Protein AF-A0A6G0XBU2-F1 (afdb_monomer_lite)

Structure (mmCIF, N/CA/C/O backbone):
data_AF-A0A6G0XBU2-F1
#
_entry.id   AF-A0A6G0XBU2-F1
#
loop_
_atom_site.group_PDB
_atom_site.id
_atom_site.type_symbol
_atom_site.label_atom_id
_atom_site.label_alt_id
_atom_site.label_comp_id
_atom_site.label_asym_id
_atom_site.label_entity_id
_atom_site.label_seq_id
_atom_site.pdbx_PDB_ins_code
_atom_site.Cartn_x
_atom_site.Cartn_y
_atom_site.Cartn_z
_atom_site.occupancy
_atom_site.B_iso_or_equiv
_atom_site.auth_seq_id
_atom_site.auth_comp_id
_atom_site.auth_asym_id
_atom_site.auth_atom_id
_atom_site.pdbx_PDB_model_num
ATOM 1 N N . MET A 1 1 ? 2.658 -12.328 34.105 1.00 41.81 1 MET A N 1
ATOM 2 C CA . MET A 1 1 ? 1.538 -11.378 34.281 1.00 41.81 1 MET A CA 1
ATOM 3 C C . MET A 1 1 ? 0.629 -11.529 33.074 1.00 41.81 1 MET A C 1
ATOM 5 O O . MET A 1 1 ? 1.162 -11.553 31.973 1.00 41.81 1 MET A O 1
ATOM 9 N N . ALA A 1 2 ? -0.681 -11.718 33.252 1.00 51.75 2 ALA A N 1
ATOM 10 C CA . ALA A 1 2 ? -1.607 -11.795 32.120 1.00 51.75 2 ALA A CA 1
ATOM 11 C C . ALA A 1 2 ? -1.636 -10.436 31.401 1.00 51.75 2 ALA A C 1
ATOM 13 O O . ALA A 1 2 ? -1.772 -9.399 32.050 1.00 51.75 2 ALA A O 1
ATOM 14 N N . GLN A 1 3 ? -1.431 -10.432 30.086 1.00 55.06 3 GLN A N 1
ATOM 15 C CA . GLN A 1 3 ? -1.449 -9.215 29.281 1.00 55.06 3 GLN A CA 1
ATOM 16 C C . GLN A 1 3 ? -2.900 -8.726 29.194 1.00 55.06 3 GLN A C 1
ATOM 18 O O . GLN A 1 3 ? -3.773 -9.485 28.782 1.00 55.06 3 GLN A O 1
ATOM 23 N N . ALA A 1 4 ? -3.175 -7.495 29.635 1.00 71.81 4 ALA A N 1
ATOM 24 C CA . ALA A 1 4 ? -4.522 -6.933 29.567 1.00 71.81 4 ALA A CA 1
ATOM 25 C C . ALA A 1 4 ? -4.986 -6.850 28.104 1.00 71.81 4 ALA A C 1
ATOM 27 O O . ALA A 1 4 ? -4.250 -6.360 27.241 1.00 71.81 4 ALA A O 1
ATOM 28 N N . THR A 1 5 ? -6.196 -7.334 27.827 1.00 76.62 5 THR A N 1
ATOM 29 C CA . THR A 1 5 ? -6.790 -7.323 26.488 1.00 76.62 5 THR A CA 1
ATOM 30 C C . THR A 1 5 ? -6.954 -5.881 26.007 1.00 76.62 5 THR A C 1
ATOM 32 O O . THR A 1 5 ? -7.445 -5.021 26.738 1.00 76.62 5 THR A O 1
ATOM 35 N N . SER A 1 6 ? -6.503 -5.585 24.786 1.00 84.56 6 SER A N 1
ATOM 36 C CA . SER A 1 6 ? -6.627 -4.242 24.205 1.00 84.56 6 SER A CA 1
ATOM 37 C C . SER A 1 6 ? -8.106 -3.857 24.050 1.00 84.56 6 SER A C 1
ATOM 39 O O . SER A 1 6 ? -8.867 -4.691 23.568 1.00 84.56 6 SER A O 1
ATOM 41 N N . PRO A 1 7 ? -8.515 -2.600 24.323 1.00 84.75 7 PRO A N 1
ATOM 42 C CA . PRO A 1 7 ? -9.883 -2.143 24.048 1.00 84.75 7 PRO A CA 1
ATOM 43 C C . PRO A 1 7 ? -10.232 -2.145 22.549 1.00 84.75 7 PRO A C 1
ATOM 45 O O . PRO A 1 7 ? -11.394 -2.041 22.190 1.00 84.75 7 PRO A O 1
ATOM 48 N N . PHE A 1 8 ? -9.231 -2.276 21.670 1.00 89.12 8 PHE A N 1
ATOM 49 C CA . PHE A 1 8 ? -9.409 -2.438 20.221 1.00 89.12 8 PHE A CA 1
ATOM 50 C C . PHE A 1 8 ? -9.429 -3.908 19.776 1.00 89.12 8 PHE A C 1
ATOM 52 O O . PHE A 1 8 ? -9.357 -4.188 18.581 1.00 89.12 8 PHE A O 1
ATOM 59 N N . HIS A 1 9 ? -9.437 -4.859 20.712 1.00 93.56 9 HIS A N 1
ATOM 60 C CA . HIS A 1 9 ? -9.599 -6.263 20.361 1.00 93.56 9 HIS A CA 1
ATOM 61 C C . HIS A 1 9 ? -11.019 -6.494 19.840 1.00 93.56 9 HIS A C 1
ATOM 63 O O . HIS A 1 9 ? -11.984 -6.094 20.488 1.00 93.56 9 HIS A O 1
ATOM 69 N N . LEU A 1 10 ? -11.117 -7.137 18.677 1.00 95.38 10 LEU A N 1
ATOM 70 C CA . LEU A 1 10 ? -12.378 -7.556 18.085 1.00 95.38 10 LEU A CA 1
ATOM 71 C C . LEU A 1 10 ? -12.407 -9.076 17.981 1.00 95.38 10 LEU A C 1
ATOM 73 O O . LEU A 1 10 ? -11.495 -9.680 17.413 1.00 95.38 10 LEU A O 1
ATOM 77 N N . GLU A 1 11 ? -13.476 -9.673 18.490 1.00 96.31 11 GLU A N 1
ATOM 78 C CA . GLU A 1 11 ? -13.784 -11.090 18.328 1.00 96.31 11 GLU A CA 1
ATOM 79 C C . GLU A 1 11 ? -14.818 -11.262 17.206 1.00 96.31 11 GLU A C 1
ATOM 81 O O . GLU A 1 11 ? -15.810 -10.534 17.157 1.00 96.31 11 GLU A O 1
ATOM 86 N N . LEU A 1 12 ? -14.610 -12.221 16.299 1.00 96.94 12 LEU A N 1
ATOM 87 C CA . LEU A 1 12 ? -15.602 -12.578 15.283 1.00 96.94 12 LEU A CA 1
ATOM 88 C C . LEU A 1 12 ? -16.520 -13.680 15.827 1.00 96.94 12 LEU A C 1
ATOM 90 O O . LEU A 1 12 ? -16.065 -14.802 16.044 1.00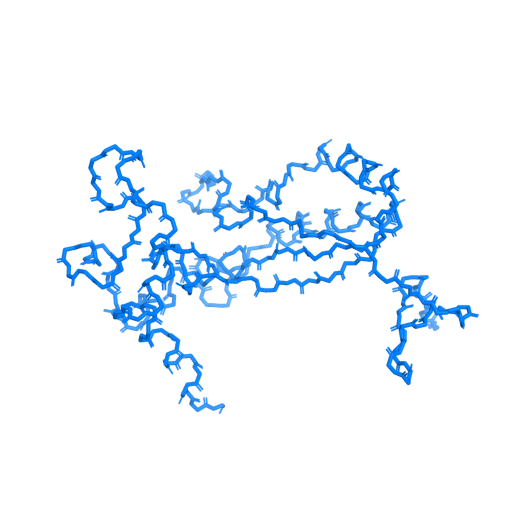 96.94 12 LEU A O 1
ATOM 94 N N . ARG A 1 13 ? -17.813 -13.383 15.994 1.00 97.06 13 ARG A N 1
ATOM 95 C CA . ARG A 1 13 ? -18.845 -14.357 16.395 1.00 97.06 13 ARG A CA 1
ATOM 96 C C . ARG A 1 13 ? -20.073 -14.193 15.516 1.00 97.06 13 ARG A C 1
ATOM 98 O O . ARG A 1 13 ? -20.531 -13.071 15.318 1.00 97.06 13 ARG A O 1
ATOM 105 N N . ASP A 1 14 ? -20.585 -15.290 14.964 1.00 94.81 14 ASP A N 1
ATOM 106 C CA . ASP A 1 14 ? -21.823 -15.314 14.167 1.00 94.81 14 ASP A CA 1
ATOM 107 C C . ASP A 1 14 ? -21.901 -14.206 13.093 1.00 94.81 14 ASP A C 1
ATOM 109 O O . ASP A 1 14 ? -22.933 -13.565 12.895 1.00 94.81 14 ASP A O 1
ATOM 113 N N . GLY A 1 15 ? -20.776 -13.934 12.419 1.00 95.88 15 GLY A N 1
ATOM 114 C CA . GLY A 1 15 ? -20.675 -12.917 11.363 1.00 95.88 15 GLY A CA 1
ATOM 115 C C . GLY A 1 15 ? -20.589 -11.461 11.841 1.00 95.88 15 GLY A C 1
ATOM 116 O O . GLY A 1 15 ? -20.608 -10.558 11.008 1.00 95.88 15 GLY A O 1
ATOM 117 N N . ASN A 1 16 ? -20.469 -11.216 13.147 1.00 97.81 16 ASN A N 1
ATOM 118 C CA . ASN A 1 16 ? -20.355 -9.885 13.739 1.00 97.81 16 ASN A CA 1
ATOM 119 C C . ASN A 1 16 ? -19.015 -9.710 14.464 1.00 97.81 16 ASN A C 1
ATOM 121 O O . ASN A 1 16 ? -18.488 -10.652 15.058 1.00 97.81 16 ASN A O 1
ATOM 125 N N . PHE A 1 17 ? -18.486 -8.486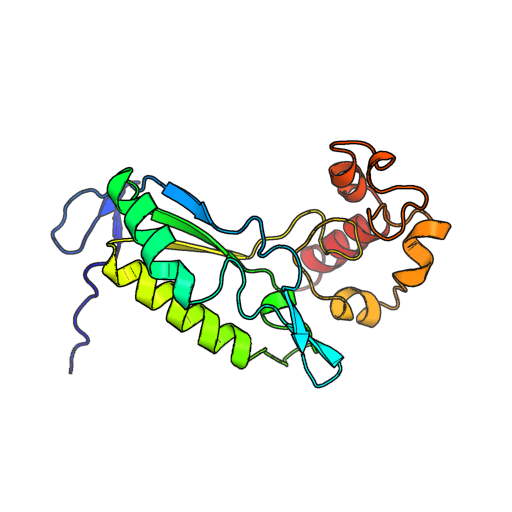 14.446 1.00 97.56 17 PHE A N 1
ATOM 126 C CA . PHE A 1 17 ? -17.364 -8.098 15.296 1.00 97.56 17 PHE A CA 1
ATOM 127 C C . PHE A 1 17 ? -17.884 -7.677 16.665 1.00 97.56 17 PHE A C 1
ATOM 129 O O . PHE A 1 17 ? -18.798 -6.858 16.741 1.00 97.56 17 PHE A O 1
ATOM 136 N N . TYR A 1 18 ? -17.285 -8.202 17.727 1.00 97.50 18 TYR A N 1
ATOM 137 C CA . TYR A 1 18 ? -17.606 -7.849 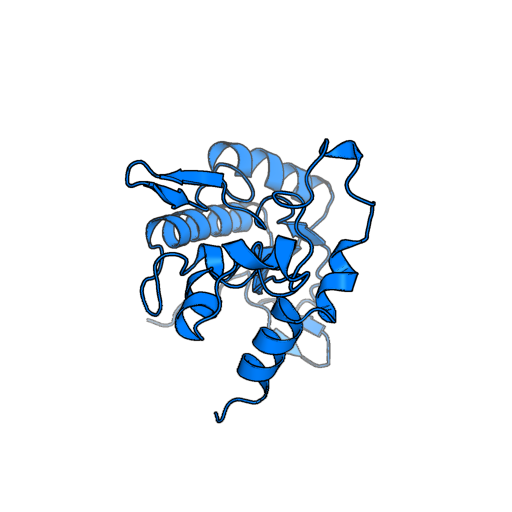19.102 1.00 97.50 18 TYR A CA 1
ATOM 138 C C . TYR A 1 18 ? -16.412 -7.212 19.802 1.00 97.50 18 TYR A C 1
ATOM 140 O O . TYR A 1 18 ? -15.293 -7.704 19.658 1.00 97.50 18 TYR A O 1
ATOM 148 N N . ASP A 1 19 ? -16.649 -6.139 20.557 1.00 95.25 19 ASP A N 1
ATOM 149 C CA . ASP A 1 19 ? -15.636 -5.567 21.448 1.00 95.25 19 ASP A CA 1
ATOM 150 C C . ASP A 1 19 ? -15.479 -6.389 22.740 1.00 95.25 19 ASP A C 1
ATOM 152 O O . ASP A 1 19 ? -16.186 -7.371 22.987 1.00 95.25 19 ASP A O 1
ATOM 156 N N . VAL A 1 20 ? -14.529 -5.973 23.580 1.00 94.75 20 VAL A N 1
ATOM 157 C CA . VAL A 1 20 ? -14.231 -6.617 24.870 1.00 94.75 20 VAL A CA 1
ATOM 158 C C . VAL A 1 20 ? -15.382 -6.546 25.879 1.00 94.75 20 VAL A C 1
ATOM 160 O O . VAL A 1 20 ? -15.409 -7.349 26.810 1.00 94.75 20 VAL A O 1
ATOM 163 N N . ASP A 1 21 ? -16.330 -5.628 25.683 1.00 94.69 21 ASP A N 1
ATOM 164 C CA . ASP A 1 21 ? -17.511 -5.452 26.530 1.00 94.69 21 ASP A CA 1
ATOM 165 C C . ASP A 1 21 ? -18.716 -6.263 26.010 1.00 94.69 21 ASP A C 1
ATOM 167 O O . ASP A 1 21 ? -19.758 -6.336 26.662 1.00 94.69 21 ASP A O 1
ATOM 171 N N . GLY A 1 22 ? -18.577 -6.920 24.851 1.00 95.38 22 GLY A N 1
ATOM 172 C CA . GLY A 1 22 ? -19.606 -7.752 24.236 1.00 95.38 22 GLY A CA 1
ATOM 173 C C . GLY A 1 22 ? -20.588 -6.994 23.339 1.00 95.38 22 GLY A C 1
ATOM 174 O O . GLY A 1 22 ? -21.600 -7.576 22.939 1.00 95.38 22 GLY A O 1
ATOM 175 N N . ASN A 1 23 ? -20.304 -5.741 22.976 1.00 96.19 23 ASN A N 1
ATOM 176 C CA . ASN A 1 23 ? -21.118 -4.986 22.024 1.00 96.19 23 ASN A CA 1
ATOM 177 C C . ASN A 1 23 ? -20.774 -5.374 20.586 1.00 96.19 23 ASN A C 1
ATOM 179 O O . ASN A 1 23 ? -19.614 -5.612 20.262 1.00 96.19 23 ASN A O 1
ATOM 183 N N . VAL A 1 24 ? -21.770 -5.365 19.696 1.00 97.50 24 VAL A N 1
ATOM 184 C CA . VAL A 1 24 ? -21.524 -5.479 18.251 1.00 97.50 24 VAL A CA 1
ATOM 185 C C . VAL A 1 24 ? -20.924 -4.172 17.732 1.00 97.50 24 VAL A C 1
ATOM 187 O O . VAL A 1 24 ? -21.526 -3.105 17.861 1.00 97.50 24 VAL A O 1
ATOM 190 N N . VAL A 1 25 ? -19.762 -4.261 17.091 1.00 96.94 25 VAL A N 1
ATOM 191 C CA . VAL A 1 25 ? -19.043 -3.132 16.501 1.00 96.94 25 VAL A CA 1
ATOM 192 C C . VAL A 1 25 ? -19.272 -3.101 14.996 1.00 96.94 25 VAL A C 1
ATOM 194 O O . VAL A 1 25 ? -18.871 -4.002 14.260 1.00 96.94 25 VAL A O 1
ATOM 197 N N . LEU A 1 26 ? -19.869 -2.013 14.511 1.00 97.12 26 LEU A N 1
ATOM 198 C CA . LEU A 1 26 ? -19.970 -1.748 13.081 1.00 97.12 26 LEU A CA 1
ATOM 199 C C . LEU A 1 26 ? -18.774 -0.912 12.614 1.00 97.12 26 LEU A C 1
ATOM 201 O O . LEU A 1 26 ? -18.658 0.266 12.955 1.00 97.12 26 LEU A O 1
ATOM 205 N N . LEU A 1 27 ? -17.906 -1.515 11.804 1.00 97.25 27 LEU A N 1
ATOM 206 C CA . LEU A 1 27 ? -16.752 -0.841 11.214 1.00 97.25 27 LEU A CA 1
ATOM 207 C C . LEU A 1 27 ? -17.191 0.001 10.008 1.00 97.25 27 LEU A C 1
ATOM 209 O O . LEU A 1 27 ? -17.625 -0.528 8.986 1.00 97.25 27 LEU A O 1
ATOM 213 N N . ARG A 1 28 ? -17.082 1.327 10.126 1.00 97.75 28 ARG A N 1
ATOM 214 C CA . ARG A 1 28 ? -17.356 2.296 9.057 1.00 97.75 28 ARG A CA 1
ATOM 215 C C . ARG A 1 28 ? -16.124 3.148 8.835 1.00 97.75 28 ARG A C 1
ATOM 217 O O . ARG A 1 28 ? -15.621 3.791 9.757 1.00 97.75 28 ARG A O 1
ATOM 224 N N . GLY A 1 29 ? -15.647 3.155 7.599 1.00 96.75 29 GLY A N 1
ATOM 225 C CA . GLY A 1 29 ? -14.315 3.645 7.317 1.00 96.75 29 GLY A CA 1
ATOM 226 C C . GLY A 1 29 ? -14.067 4.082 5.892 1.00 96.75 29 GLY A C 1
ATOM 227 O O . GLY A 1 29 ? -14.947 4.041 5.035 1.00 96.75 29 GLY A O 1
ATOM 228 N N . VAL A 1 30 ? -12.816 4.468 5.666 1.00 97.12 30 VAL A N 1
ATOM 229 C CA . VAL A 1 30 ? -12.274 4.852 4.363 1.00 97.12 30 VAL A CA 1
ATOM 230 C C . VAL A 1 30 ? -10.954 4.131 4.104 1.00 97.12 30 VAL A C 1
ATOM 232 O O . VAL A 1 30 ? -10.310 3.623 5.024 1.00 97.12 30 VAL A O 1
ATOM 235 N N . ASN A 1 31 ? -10.540 4.106 2.839 1.00 97.38 31 ASN A N 1
ATOM 236 C CA . ASN A 1 31 ? -9.173 3.747 2.480 1.00 97.38 31 ASN A CA 1
ATOM 237 C C . ASN A 1 31 ? -8.236 4.905 2.825 1.00 97.38 31 ASN A C 1
ATOM 239 O O . ASN A 1 31 ? -8.508 6.051 2.462 1.00 97.38 31 ASN A O 1
ATOM 243 N N . LEU A 1 32 ? -7.118 4.596 3.470 1.00 94.81 32 LEU A N 1
ATOM 244 C CA . LEU A 1 32 ? -6.046 5.536 3.749 1.00 94.81 32 LEU A CA 1
ATOM 245 C C . LEU A 1 32 ? -4.782 5.052 3.041 1.00 94.81 32 LEU A C 1
ATOM 247 O O . LEU A 1 32 ? -4.145 4.106 3.498 1.00 94.81 32 LEU A O 1
ATOM 251 N N . GLY A 1 33 ? -4.445 5.661 1.900 1.00 85.38 33 GLY A N 1
ATOM 252 C CA . GLY A 1 33 ? -3.284 5.177 1.152 1.00 85.38 33 GLY A CA 1
ATOM 253 C C . GLY A 1 33 ? -3.080 5.605 -0.295 1.00 85.38 33 GLY A C 1
ATOM 254 O O . GLY A 1 33 ? -2.214 5.035 -0.946 1.00 85.38 33 GLY A O 1
ATOM 255 N N . GLY A 1 34 ? -3.824 6.580 -0.831 1.00 77.50 34 GLY A N 1
ATOM 256 C CA . GLY A 1 34 ? -3.661 6.982 -2.240 1.00 77.50 34 GLY A CA 1
ATOM 257 C C . GLY A 1 34 ? -2.220 7.374 -2.605 1.00 77.50 34 GLY A C 1
ATOM 258 O O . GLY A 1 34 ? -1.735 7.028 -3.675 1.00 77.50 34 GLY A O 1
ATOM 259 N N . SER A 1 35 ? -1.512 8.031 -1.687 1.00 87.81 35 SER A N 1
ATOM 260 C CA . SER A 1 35 ? -0.104 8.413 -1.829 1.00 87.81 35 SER A CA 1
ATOM 261 C C . SER A 1 35 ? 0.886 7.281 -1.524 1.00 87.81 35 SER A C 1
ATOM 263 O O . SER A 1 35 ? 2.035 7.377 -1.939 1.00 87.81 35 SER A O 1
ATOM 265 N N . THR A 1 36 ? 0.475 6.218 -0.824 1.00 90.81 36 THR A N 1
ATOM 266 C CA . THR A 1 36 ? 1.353 5.111 -0.391 1.00 90.81 36 THR A CA 1
ATOM 267 C C . THR A 1 36 ? 1.805 4.207 -1.539 1.00 90.81 36 THR A C 1
ATOM 269 O O . THR A 1 36 ? 2.774 3.470 -1.400 1.00 90.81 36 THR A O 1
ATOM 272 N N . LYS A 1 37 ? 1.142 4.302 -2.694 1.00 92.75 37 LYS A N 1
ATOM 273 C CA . LYS A 1 37 ? 1.407 3.492 -3.892 1.00 92.75 37 LYS A CA 1
ATOM 274 C C . LYS A 1 37 ? 2.770 3.762 -4.540 1.00 92.75 37 LYS A C 1
ATOM 276 O O . LYS A 1 37 ? 3.237 2.962 -5.339 1.00 92.75 37 LYS A O 1
ATOM 281 N N . VAL A 1 38 ? 3.409 4.884 -4.209 1.00 93.25 38 VAL A N 1
ATOM 282 C CA . VAL A 1 38 ? 4.714 5.281 -4.751 1.00 93.25 38 VAL A CA 1
ATOM 283 C C . VAL A 1 38 ? 5.631 5.807 -3.641 1.00 93.25 38 VAL A C 1
ATOM 285 O O . VAL A 1 38 ? 5.134 6.382 -2.661 1.00 93.25 38 VAL A O 1
ATOM 288 N N . PRO A 1 39 ? 6.965 5.682 -3.789 1.00 95.06 39 PRO A N 1
ATOM 289 C CA . PRO A 1 39 ? 7.916 6.236 -2.830 1.00 95.06 39 PRO A CA 1
ATOM 290 C C . PRO A 1 39 ? 7.658 7.718 -2.544 1.00 95.06 39 PRO A C 1
ATOM 292 O O . PRO A 1 39 ? 7.203 8.467 -3.413 1.00 95.06 39 PRO A O 1
ATOM 295 N N . PHE A 1 40 ? 7.934 8.162 -1.320 1.00 94.75 40 PHE A N 1
ATOM 296 C CA . PHE A 1 40 ? 7.937 9.586 -0.975 1.00 94.75 40 PHE A CA 1
ATOM 297 C C . PHE A 1 40 ? 9.050 10.332 -1.717 1.00 94.75 40 PHE A C 1
ATOM 299 O O . PHE A 1 40 ? 8.858 11.464 -2.156 1.00 94.75 40 PHE A O 1
ATOM 306 N N . GLY A 1 41 ? 10.192 9.671 -1.892 1.00 93.50 41 GLY A N 1
ATOM 307 C CA . GLY A 1 41 ? 11.331 10.195 -2.625 1.00 93.50 41 GLY A CA 1
ATOM 308 C C . GLY A 1 41 ? 12.518 9.250 -2.535 1.00 93.50 41 GLY A C 1
ATOM 309 O O . GLY A 1 41 ? 12.349 8.036 -2.399 1.00 93.50 41 GLY A O 1
ATOM 310 N N . THR A 1 42 ? 13.709 9.836 -2.582 1.00 91.25 42 THR A N 1
ATOM 311 C CA . THR A 1 42 ? 14.984 9.129 -2.473 1.00 91.25 42 THR A CA 1
ATOM 312 C C . THR A 1 42 ? 15.661 9.515 -1.160 1.00 91.25 42 THR A C 1
ATOM 314 O O . THR A 1 42 ? 15.741 10.700 -0.828 1.00 91.25 42 THR A O 1
ATOM 317 N N . SER A 1 43 ? 16.127 8.532 -0.396 1.00 85.25 43 SER A N 1
ATOM 318 C CA . SER A 1 43 ? 16.925 8.729 0.815 1.00 85.25 43 SER A CA 1
ATOM 319 C C . SER A 1 43 ? 18.339 9.232 0.475 1.00 85.25 43 SER A C 1
ATOM 321 O O . SER A 1 43 ? 18.789 9.125 -0.669 1.00 85.25 43 SER A O 1
ATOM 323 N N . PRO A 1 44 ? 19.096 9.771 1.452 1.00 81.38 44 PRO A N 1
ATOM 324 C CA . PRO A 1 44 ? 20.447 10.293 1.213 1.00 81.38 44 PRO A CA 1
ATOM 325 C C . PRO A 1 44 ? 21.447 9.279 0.635 1.00 81.38 44 PRO A C 1
ATOM 327 O O . PRO A 1 44 ? 22.433 9.675 0.021 1.00 81.38 44 PRO A O 1
ATOM 330 N N . ASN A 1 45 ? 21.202 7.980 0.821 1.00 80.62 45 ASN A N 1
ATOM 331 C CA . ASN A 1 45 ? 22.009 6.890 0.266 1.00 80.62 45 ASN A CA 1
ATOM 332 C C . ASN A 1 45 ? 21.595 6.482 -1.168 1.00 80.62 45 ASN A C 1
ATOM 334 O O . 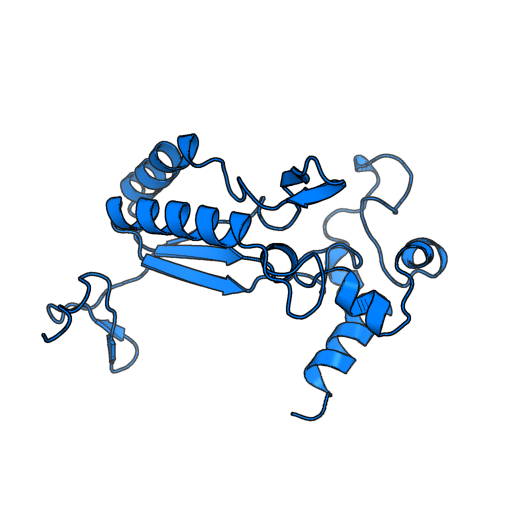ASN A 1 45 ? 22.163 5.542 -1.715 1.00 80.62 45 ASN A O 1
ATOM 338 N N . GLY A 1 46 ? 20.626 7.172 -1.781 1.00 84.25 46 GLY A N 1
ATOM 339 C CA . GLY A 1 46 ? 20.179 6.916 -3.152 1.00 84.25 46 GLY A CA 1
ATOM 340 C C . GLY A 1 46 ? 19.082 5.855 -3.297 1.00 84.25 46 GLY A C 1
ATOM 341 O O . GLY A 1 46 ? 18.677 5.572 -4.423 1.00 84.25 46 GLY A O 1
ATOM 342 N N . GLN A 1 47 ? 18.583 5.281 -2.199 1.00 89.44 47 GLN A N 1
ATOM 343 C CA . GLN A 1 47 ? 17.484 4.308 -2.216 1.00 89.44 47 GLN A CA 1
ATOM 344 C C . GLN A 1 47 ? 16.115 4.999 -2.191 1.00 89.44 47 GLN A C 1
ATOM 346 O O . GLN A 1 47 ? 16.003 6.188 -1.904 1.00 89.44 47 GLN A O 1
ATOM 351 N N . VAL A 1 48 ? 15.051 4.279 -2.543 1.00 94.88 48 VAL A N 1
ATOM 352 C CA . VAL A 1 48 ? 13.687 4.808 -2.402 1.00 94.88 48 VAL A CA 1
ATOM 353 C C . VAL A 1 48 ? 13.292 4.825 -0.927 1.00 94.88 48 VAL A C 1
ATOM 355 O O . VAL A 1 48 ? 13.682 3.946 -0.178 1.00 94.88 48 VAL A O 1
ATOM 358 N N . THR A 1 49 ? 12.490 5.797 -0.500 1.00 96.38 49 THR A N 1
ATOM 359 C CA . THR A 1 49 ? 11.943 5.817 0.866 1.00 96.38 49 THR A CA 1
ATOM 360 C C . THR A 1 49 ? 10.432 5.985 0.848 1.00 96.38 49 THR A C 1
ATOM 362 O O . THR A 1 49 ? 9.886 6.767 0.064 1.00 96.38 49 THR A O 1
ATOM 365 N N . PHE A 1 50 ? 9.750 5.255 1.728 1.00 97.06 50 PHE A N 1
ATOM 366 C CA . PHE A 1 50 ? 8.304 5.351 1.950 1.00 97.06 50 PHE A CA 1
ATOM 367 C C . PHE A 1 50 ? 7.956 6.052 3.269 1.00 97.06 50 PHE A C 1
ATOM 369 O O . PHE A 1 50 ? 6.778 6.229 3.588 1.00 97.06 50 PHE A O 1
ATOM 376 N N . VAL A 1 51 ? 8.959 6.507 4.024 1.00 96.75 51 VAL A N 1
ATOM 377 C CA . VAL A 1 51 ? 8.751 7.360 5.198 1.00 96.75 51 VAL A CA 1
ATOM 378 C C . VAL A 1 51 ? 7.980 8.611 4.771 1.00 96.75 51 VAL A C 1
ATOM 380 O O . VAL A 1 51 ? 8.259 9.206 3.732 1.00 96.75 51 VAL A O 1
ATOM 383 N N . ASN A 1 52 ? 6.996 9.011 5.580 1.00 96.19 52 ASN A N 1
ATOM 384 C CA . ASN A 1 52 ? 6.002 10.052 5.276 1.00 96.19 52 ASN A CA 1
ATOM 385 C C . ASN A 1 52 ? 4.902 9.660 4.267 1.00 96.19 52 ASN A C 1
ATOM 387 O O . ASN A 1 52 ? 4.164 10.538 3.810 1.00 96.19 52 ASN A O 1
ATOM 391 N N . ARG A 1 53 ? 4.730 8.370 3.943 1.00 95.81 53 ARG A N 1
ATOM 392 C CA . ARG A 1 53 ? 3.524 7.852 3.271 1.00 95.81 53 ARG A CA 1
ATOM 393 C C . ARG A 1 53 ? 2.567 7.171 4.265 1.00 95.81 53 ARG A C 1
ATOM 395 O O . ARG A 1 53 ? 2.992 6.266 4.969 1.00 95.81 53 ARG A O 1
ATOM 402 N N . PRO A 1 54 ? 1.262 7.495 4.282 1.00 95.25 54 PRO A N 1
ATOM 403 C CA . PRO A 1 54 ? 0.556 8.354 3.331 1.00 95.25 54 PRO A CA 1
ATOM 404 C C . PRO A 1 54 ? 0.746 9.863 3.567 1.00 95.25 54 PRO A C 1
ATOM 406 O O . PRO A 1 54 ? 0.474 10.642 2.651 1.00 95.25 54 PRO A O 1
ATOM 409 N N . PHE A 1 55 ? 1.217 10.269 4.749 1.00 95.75 55 PHE A N 1
ATOM 410 C CA . PHE A 1 55 ? 1.497 11.662 5.122 1.00 95.75 55 PHE A CA 1
ATOM 411 C C . PHE A 1 55 ? 2.567 11.753 6.230 1.00 95.75 55 PHE A C 1
ATOM 413 O O . PHE A 1 55 ? 2.752 10.798 6.989 1.00 95.75 55 PHE A O 1
ATOM 420 N N . PRO A 1 56 ? 3.265 12.890 6.390 1.00 96.06 56 PRO A N 1
ATOM 421 C CA . PRO A 1 56 ? 4.173 13.116 7.516 1.00 96.06 56 PRO A CA 1
ATOM 422 C C . PRO A 1 56 ? 3.491 12.991 8.887 1.00 96.06 56 PRO A C 1
ATOM 424 O O . PRO A 1 56 ? 2.337 13.381 9.052 1.00 96.06 56 PRO A O 1
ATOM 427 N N . LEU A 1 57 ? 4.225 12.536 9.912 1.00 96.56 57 LEU A N 1
ATOM 428 C CA . LEU A 1 57 ? 3.685 12.363 11.276 1.00 96.56 57 LEU A CA 1
ATOM 429 C C . LEU A 1 57 ? 3.042 13.635 11.849 1.00 96.56 57 LEU A C 1
ATOM 431 O O . LEU A 1 57 ? 2.029 13.553 12.535 1.00 96.56 57 LEU A O 1
ATOM 435 N N . LYS A 1 58 ? 3.603 14.808 11.537 1.00 97.19 58 LYS A N 1
ATOM 436 C CA . LYS A 1 58 ? 3.076 16.113 11.973 1.00 97.19 58 LYS A CA 1
ATOM 437 C C . LYS A 1 58 ? 1.653 16.407 11.476 1.00 97.19 58 LYS A C 1
ATOM 439 O O . LYS A 1 58 ? 0.949 17.180 12.114 1.00 97.19 58 LYS A O 1
ATOM 444 N N . ASP A 1 59 ? 1.232 15.777 10.380 1.00 97.00 59 ASP A N 1
ATOM 445 C CA . ASP A 1 59 ? -0.076 16.003 9.758 1.00 97.00 59 ASP A CA 1
ATOM 446 C C . ASP A 1 59 ? -1.108 14.949 10.225 1.00 97.00 59 ASP A C 1
ATOM 448 O O . ASP A 1 59 ? -2.310 15.069 9.974 1.00 97.00 59 ASP A O 1
ATOM 452 N N . ALA A 1 60 ? -0.663 13.914 10.951 1.00 96.69 60 ALA A N 1
ATOM 453 C CA . ALA A 1 60 ? -1.492 12.788 11.378 1.00 96.69 60 ALA A CA 1
ATOM 454 C C . ALA A 1 60 ? -2.656 13.207 12.289 1.00 96.69 60 ALA A C 1
ATOM 456 O O . ALA A 1 60 ? -3.782 12.743 12.103 1.00 96.69 60 ALA A O 1
ATOM 457 N N . ASP A 1 61 ? -2.409 14.103 13.249 1.00 97.69 61 ASP A N 1
ATOM 458 C CA . ASP A 1 61 ? -3.441 14.590 14.172 1.00 97.69 61 ASP A CA 1
ATOM 459 C C . ASP A 1 61 ? -4.567 15.331 13.430 1.00 97.69 61 ASP A C 1
ATOM 461 O O . ASP A 1 61 ? -5.755 15.140 13.715 1.00 97.69 61 ASP A O 1
ATOM 465 N N . GLU A 1 62 ? -4.225 16.133 12.418 1.00 97.75 62 GLU A N 1
ATOM 466 C CA . GLU A 1 62 ? -5.213 16.815 11.579 1.00 97.75 62 GLU A CA 1
ATOM 467 C C . GLU A 1 62 ? -6.072 15.805 10.803 1.00 97.75 62 GLU A C 1
ATOM 469 O O . GLU A 1 62 ? -7.305 15.886 10.821 1.00 97.75 62 GLU A O 1
ATOM 474 N N . HIS A 1 63 ? -5.438 14.828 10.149 1.00 96.94 63 HIS A N 1
ATOM 475 C CA . HIS A 1 63 ? -6.142 13.822 9.357 1.00 96.94 63 HIS A CA 1
ATOM 476 C C . HIS A 1 63 ? -7.042 12.926 10.214 1.00 96.94 63 HIS A C 1
ATOM 478 O O . HIS A 1 63 ? -8.222 12.754 9.894 1.00 96.94 63 HIS A O 1
ATOM 484 N N . TYR A 1 64 ? -6.530 12.387 11.322 1.00 97.88 64 TYR A N 1
ATOM 485 C CA . TYR A 1 64 ? -7.302 11.487 12.176 1.00 97.88 64 TYR A CA 1
ATOM 486 C C . TYR A 1 64 ? -8.418 12.205 12.935 1.00 97.88 64 TYR A C 1
ATOM 488 O O . TYR A 1 64 ? -9.528 11.674 13.007 1.00 97.88 64 TYR A O 1
ATOM 496 N N . SER A 1 65 ? -8.192 13.434 13.414 1.00 98.06 65 SER A N 1
ATOM 497 C CA . SER A 1 65 ? -9.262 14.221 14.043 1.00 98.06 65 SER A CA 1
ATOM 498 C C . SER A 1 65 ? -10.391 14.547 13.062 1.00 98.06 65 SER A C 1
ATOM 500 O O . SER A 1 65 ? -11.565 14.518 13.436 1.00 98.06 65 SER A O 1
ATOM 502 N N . ARG A 1 66 ? -10.072 14.812 11.788 1.00 97.75 66 ARG A N 1
ATOM 503 C CA . ARG A 1 66 ? -11.073 15.017 10.731 1.00 97.75 66 ARG A CA 1
ATOM 504 C C . ARG A 1 66 ? -11.911 13.761 10.498 1.00 97.75 66 ARG A C 1
ATOM 506 O O . ARG A 1 66 ? -13.134 13.853 10.494 1.00 97.75 66 ARG A O 1
ATOM 513 N N . LEU A 1 67 ? -11.266 12.604 10.354 1.00 97.88 67 LEU A N 1
ATOM 514 C CA . LEU A 1 67 ? -11.949 11.323 10.140 1.00 97.88 67 LEU A CA 1
ATOM 515 C C . LEU A 1 67 ? -12.845 10.951 11.330 1.00 97.88 67 LEU A C 1
ATOM 517 O O . LEU A 1 67 ? -13.986 10.538 11.127 1.00 97.88 67 LEU A O 1
ATOM 521 N N . GLN A 1 68 ? -12.373 11.184 12.559 1.00 97.81 68 GLN A N 1
ATOM 522 C CA . GLN A 1 68 ? -13.156 10.962 13.776 1.00 97.81 68 GLN A CA 1
ATOM 523 C C . GLN A 1 68 ? -14.395 11.867 13.816 1.00 97.81 68 GLN A C 1
ATOM 525 O O . GLN A 1 68 ? -15.496 11.400 14.098 1.00 97.81 68 GLN A O 1
ATOM 530 N N . ARG A 1 69 ? -14.246 13.158 13.482 1.00 98.12 69 ARG A N 1
ATOM 531 C CA . ARG A 1 69 ? -15.364 14.121 13.418 1.00 98.12 69 ARG A CA 1
ATOM 532 C C . ARG A 1 69 ? -16.396 13.772 12.347 1.00 98.12 69 ARG A C 1
ATOM 534 O O . ARG A 1 69 ? -17.562 14.116 12.502 1.00 98.12 69 ARG A O 1
ATOM 541 N N . TRP A 1 70 ? -15.985 13.093 11.279 1.00 98.00 70 TRP A N 1
ATOM 542 C CA . TRP A 1 70 ? -16.897 12.550 10.268 1.00 98.00 70 TRP A CA 1
ATOM 543 C C . TRP A 1 70 ? -17.605 11.262 10.714 1.00 98.00 70 TRP A C 1
ATOM 545 O O . TRP A 1 70 ? -18.464 10.761 9.993 1.00 98.00 70 TRP A O 1
ATOM 555 N N . GLY A 1 71 ? -17.281 10.739 11.901 1.00 97.69 71 GLY A N 1
ATOM 556 C CA . GLY A 1 71 ? -17.897 9.543 12.470 1.00 97.69 71 GLY A CA 1
ATOM 557 C C . GLY A 1 71 ? -17.295 8.230 11.969 1.00 97.69 71 GLY A C 1
ATOM 558 O O . GLY A 1 71 ? -17.891 7.176 12.189 1.00 97.69 71 GLY A O 1
ATOM 559 N N . PHE A 1 72 ? -16.139 8.266 11.297 1.00 98.31 72 PHE A N 1
ATOM 560 C CA . PHE A 1 72 ? -15.420 7.044 10.945 1.00 98.31 72 PHE A CA 1
ATOM 561 C C . PHE A 1 72 ? -14.720 6.460 12.169 1.00 98.31 72 PHE A C 1
ATOM 563 O O . PHE A 1 72 ? -14.162 7.189 12.988 1.00 98.31 72 PHE A O 1
ATOM 570 N N . ASN A 1 73 ? -14.733 5.132 12.260 1.00 96.88 73 ASN A N 1
ATOM 571 C CA . ASN A 1 73 ? -14.059 4.377 13.313 1.00 96.88 73 ASN A CA 1
ATOM 572 C C . ASN A 1 73 ? -13.089 3.330 12.756 1.00 96.88 73 ASN A C 1
ATOM 574 O O . ASN A 1 73 ? -12.444 2.647 13.537 1.00 96.88 73 ASN A O 1
ATOM 578 N N . CYS A 1 74 ? -12.982 3.166 11.436 1.00 97.88 74 CYS A N 1
ATOM 579 C CA . CYS A 1 74 ? -12.130 2.155 10.821 1.00 97.88 74 CYS A CA 1
ATOM 580 C C . CYS A 1 74 ? -11.371 2.730 9.626 1.00 97.88 74 CYS A C 1
ATOM 582 O O . CYS A 1 74 ? -11.908 3.542 8.875 1.00 97.88 74 CYS A O 1
ATOM 584 N N . LEU A 1 75 ? -10.139 2.280 9.406 1.00 97.81 75 LEU A N 1
ATOM 585 C CA . LEU A 1 75 ? -9.326 2.649 8.252 1.00 97.81 75 LEU A CA 1
ATOM 586 C C . LEU A 1 75 ? -8.781 1.390 7.585 1.00 97.81 75 LEU A C 1
ATOM 588 O O . LEU A 1 75 ? -8.149 0.564 8.244 1.00 97.81 75 LEU A O 1
ATOM 592 N N . ARG A 1 76 ? -8.995 1.262 6.272 1.00 98.00 76 ARG A N 1
ATOM 593 C CA . ARG A 1 76 ? -8.230 0.329 5.434 1.00 98.00 76 ARG A CA 1
ATOM 594 C C . ARG A 1 76 ? -6.908 1.008 5.102 1.00 98.00 76 ARG A C 1
ATOM 596 O O . ARG A 1 76 ? -6.883 1.922 4.281 1.00 98.00 76 ARG A O 1
ATOM 603 N N . PHE A 1 77 ? -5.852 0.625 5.805 1.00 97.38 77 PHE A N 1
ATOM 604 C CA . PHE A 1 77 ? -4.546 1.265 5.741 1.00 97.38 77 PHE A CA 1
ATOM 605 C C . PHE A 1 77 ? -3.657 0.515 4.755 1.00 97.38 77 PHE A C 1
ATOM 607 O O . PHE A 1 77 ? -3.239 -0.610 5.030 1.00 97.38 77 PHE A O 1
ATOM 614 N N . LEU A 1 78 ? -3.387 1.138 3.609 1.00 97.69 78 LEU A N 1
ATOM 615 C CA . LEU A 1 78 ? -2.602 0.520 2.544 1.00 97.69 78 LEU A CA 1
ATOM 616 C C . LEU A 1 78 ? -1.122 0.534 2.926 1.00 97.69 78 LEU A C 1
ATOM 618 O O . LEU A 1 78 ? -0.586 1.581 3.295 1.00 97.69 78 LEU A O 1
ATOM 622 N N . ILE A 1 79 ? -0.469 -0.609 2.757 1.00 97.12 79 ILE A N 1
ATOM 623 C CA . ILE A 1 79 ? 0.984 -0.776 2.765 1.00 97.12 79 ILE A CA 1
ATOM 624 C C . ILE A 1 79 ? 1.365 -1.586 1.529 1.00 97.12 79 ILE A C 1
ATOM 626 O O . ILE A 1 79 ? 0.660 -2.525 1.180 1.00 97.12 79 ILE A O 1
ATOM 630 N N . THR A 1 80 ? 2.453 -1.249 0.849 1.00 97.88 80 THR A N 1
ATOM 631 C CA . THR A 1 80 ? 2.944 -2.044 -0.286 1.00 97.88 80 THR A CA 1
ATOM 632 C C . THR A 1 80 ? 4.100 -2.926 0.168 1.00 97.88 80 THR A C 1
ATOM 634 O O . THR A 1 80 ? 4.802 -2.598 1.126 1.00 97.88 80 THR A O 1
ATOM 637 N N . TRP A 1 81 ? 4.324 -4.046 -0.520 1.00 98.12 81 TRP A N 1
ATOM 638 C CA . TRP A 1 81 ? 5.504 -4.877 -0.271 1.00 98.12 81 TRP A CA 1
ATOM 639 C C . TRP A 1 81 ? 6.796 -4.087 -0.532 1.00 98.12 81 TRP A C 1
ATOM 641 O O . TRP A 1 81 ? 7.726 -4.145 0.268 1.00 98.12 81 TRP A O 1
ATOM 651 N N . GLU A 1 82 ? 6.820 -3.252 -1.573 1.00 97.88 82 GLU A N 1
ATOM 652 C CA . GLU A 1 82 ? 7.943 -2.362 -1.863 1.00 97.88 82 GLU A CA 1
ATOM 653 C C . GLU A 1 82 ? 8.259 -1.433 -0.686 1.00 97.88 82 GLU A C 1
ATOM 655 O O . GLU A 1 82 ? 9.423 -1.274 -0.344 1.00 97.88 82 GLU A O 1
ATOM 660 N N . ALA A 1 83 ? 7.257 -0.885 0.006 1.00 97.50 83 ALA A N 1
ATOM 661 C CA . ALA A 1 83 ? 7.517 -0.048 1.176 1.00 97.50 83 ALA A CA 1
ATOM 662 C C . ALA A 1 83 ? 8.239 -0.795 2.308 1.00 97.50 83 ALA A C 1
ATOM 664 O O . ALA A 1 83 ? 9.023 -0.199 3.038 1.00 97.50 83 ALA A O 1
ATOM 665 N N . ILE A 1 84 ? 7.982 -2.095 2.444 1.00 98.12 84 ILE A N 1
ATOM 666 C CA . ILE A 1 84 ? 8.519 -2.932 3.519 1.00 98.12 84 ILE A CA 1
ATOM 667 C C . ILE A 1 84 ? 9.909 -3.474 3.169 1.00 98.12 84 ILE A C 1
ATOM 669 O O . ILE A 1 84 ? 10.733 -3.639 4.063 1.00 98.12 84 ILE A O 1
ATOM 673 N N . GLU A 1 85 ? 10.162 -3.784 1.898 1.00 97.62 85 GLU A N 1
ATOM 674 C CA . GLU A 1 85 ? 11.297 -4.613 1.475 1.00 97.62 85 GLU A CA 1
ATOM 675 C C . GLU A 1 85 ? 11.801 -4.203 0.076 1.00 97.62 85 GLU A C 1
ATOM 677 O O . GLU A 1 85 ? 11.925 -5.024 -0.830 1.00 97.62 85 GLU A O 1
ATOM 682 N N . HIS A 1 86 ? 12.047 -2.909 -0.158 1.00 96.44 86 HIS A N 1
ATOM 683 C CA . HIS A 1 86 ? 12.505 -2.424 -1.471 1.00 96.44 86 HIS A CA 1
ATOM 684 C C . HIS A 1 86 ? 13.962 -2.781 -1.796 1.00 96.44 86 HIS A C 1
ATOM 686 O O . HIS A 1 86 ? 14.299 -2.871 -2.978 1.00 96.44 86 HIS A O 1
ATOM 692 N N . GLU A 1 87 ? 14.825 -2.952 -0.789 1.00 95.25 87 GLU A N 1
ATOM 693 C CA . GLU A 1 87 ? 16.267 -3.160 -0.992 1.00 95.25 87 GLU A CA 1
ATOM 694 C C . GLU A 1 87 ? 16.601 -4.543 -1.558 1.00 95.25 87 GLU A C 1
ATOM 696 O O . GLU A 1 87 ? 17.533 -4.682 -2.349 1.00 95.25 87 GLU A O 1
ATOM 701 N N . GLY A 1 88 ? 15.844 -5.566 -1.169 1.00 95.94 88 GLY A N 1
ATOM 702 C CA . GLY A 1 88 ? 16.105 -6.945 -1.558 1.00 95.94 88 GLY A CA 1
ATOM 703 C C . GLY A 1 88 ? 15.428 -7.946 -0.625 1.00 95.94 88 GLY A C 1
ATOM 704 O O . GLY A 1 88 ? 14.959 -7.564 0.449 1.00 95.94 88 GLY A O 1
ATOM 705 N N . PRO A 1 89 ? 15.395 -9.232 -1.003 1.00 96.69 89 PRO A N 1
ATOM 706 C CA . PRO A 1 89 ? 14.756 -10.274 -0.210 1.00 96.69 89 PRO A CA 1
ATOM 707 C C . PRO A 1 89 ? 15.425 -10.424 1.164 1.00 96.69 89 PRO A C 1
ATOM 709 O O . PRO A 1 89 ? 16.641 -10.563 1.282 1.00 96.69 89 PRO A O 1
ATOM 712 N N . GLY A 1 90 ? 14.614 -10.420 2.213 1.00 97.19 90 GLY A N 1
ATOM 713 C CA . GLY A 1 90 ? 15.003 -10.444 3.619 1.00 97.19 90 GLY A CA 1
ATOM 714 C C . GLY A 1 90 ? 15.476 -9.103 4.191 1.00 97.19 90 GLY A C 1
ATOM 715 O O . GLY A 1 90 ? 15.808 -9.052 5.378 1.00 97.19 90 GLY A O 1
ATOM 716 N N . VAL A 1 91 ? 15.530 -8.028 3.396 1.00 97.44 91 VAL A N 1
ATOM 717 C CA . VAL A 1 91 ? 16.066 -6.722 3.813 1.00 97.44 91 VAL A CA 1
ATOM 718 C C . VAL A 1 91 ? 14.921 -5.744 4.055 1.00 97.44 91 VAL A C 1
ATOM 720 O O . VAL A 1 91 ? 14.501 -4.993 3.175 1.00 97.44 91 VAL A O 1
ATOM 723 N N . TYR A 1 92 ? 14.400 -5.777 5.280 1.00 98.12 92 TYR A N 1
ATOM 724 C CA . TYR A 1 92 ? 13.280 -4.935 5.689 1.00 98.12 92 TYR A CA 1
ATOM 725 C C . TYR A 1 92 ? 13.704 -3.499 6.008 1.00 98.12 92 TYR A C 1
ATOM 727 O O . TYR A 1 92 ? 14.607 -3.287 6.823 1.00 98.12 92 TYR A O 1
ATOM 735 N N . ASP A 1 93 ? 12.964 -2.525 5.477 1.00 97.31 93 ASP A N 1
ATOM 736 C CA . ASP A 1 93 ? 13.124 -1.102 5.786 1.00 97.31 93 ASP A CA 1
ATOM 737 C C . ASP A 1 93 ? 12.659 -0.812 7.227 1.00 97.31 93 ASP A C 1
ATOM 739 O O . ASP A 1 93 ? 11.482 -0.575 7.519 1.00 97.31 93 ASP A O 1
ATOM 743 N N . GLN A 1 94 ? 13.610 -0.854 8.163 1.00 97.50 94 GLN A N 1
ATOM 744 C CA . GLN A 1 94 ? 13.353 -0.603 9.583 1.00 97.50 94 GLN A CA 1
ATOM 745 C C . GLN A 1 94 ? 12.912 0.838 9.861 1.00 97.50 94 GLN A C 1
ATOM 747 O O . GLN A 1 94 ? 12.189 1.077 10.836 1.00 97.50 94 GLN A O 1
ATOM 752 N N . GLU A 1 95 ? 13.329 1.797 9.032 1.00 96.81 95 GLU A N 1
ATOM 753 C CA . GLU A 1 95 ? 12.943 3.198 9.183 1.00 96.81 95 GLU A CA 1
ATOM 754 C C . GLU A 1 95 ? 11.462 3.366 8.833 1.00 96.81 95 GLU A C 1
ATOM 756 O O . GLU A 1 95 ? 10.694 3.912 9.634 1.00 96.81 95 GLU A O 1
ATOM 761 N N . TYR A 1 96 ? 11.029 2.799 7.703 1.00 97.44 96 TYR A N 1
ATOM 762 C CA . TYR A 1 96 ? 9.623 2.768 7.315 1.00 97.44 96 TYR A CA 1
ATOM 763 C C . TYR A 1 96 ? 8.762 2.018 8.333 1.00 97.44 96 TYR A C 1
ATOM 765 O O . TYR A 1 96 ? 7.724 2.542 8.737 1.00 97.44 96 TYR A O 1
ATOM 773 N N . LEU A 1 97 ? 9.183 0.840 8.807 1.00 98.12 97 LEU A N 1
ATOM 774 C CA . LEU A 1 97 ? 8.424 0.076 9.808 1.00 98.12 97 LEU A CA 1
ATOM 775 C C . LEU A 1 97 ? 8.282 0.835 11.138 1.00 98.12 97 LEU A C 1
ATOM 777 O O . LEU A 1 97 ? 7.215 0.806 11.761 1.00 98.12 97 LEU A O 1
ATOM 781 N N . SER A 1 98 ? 9.325 1.559 11.553 1.00 98.31 98 SER A N 1
ATOM 782 C CA . SER A 1 98 ? 9.284 2.416 12.744 1.00 98.31 98 SER A CA 1
ATOM 783 C C . SER A 1 98 ? 8.323 3.590 12.555 1.00 98.31 98 SER A C 1
ATOM 785 O O . SER A 1 98 ? 7.468 3.836 13.407 1.00 98.31 98 SER A O 1
ATOM 787 N N . TYR A 1 99 ? 8.405 4.277 11.415 1.00 97.69 99 TYR A N 1
ATOM 788 C CA . TYR A 1 99 ? 7.480 5.350 11.051 1.00 97.69 99 TYR A CA 1
ATOM 789 C C . TYR A 1 99 ? 6.024 4.850 10.976 1.00 97.69 99 TYR A C 1
ATOM 791 O O . TYR A 1 99 ? 5.131 5.466 11.562 1.00 97.69 99 TYR A O 1
ATOM 799 N N . LEU A 1 100 ? 5.781 3.707 10.327 1.00 97.19 100 LEU A N 1
ATOM 800 C CA . LEU A 1 100 ? 4.461 3.091 10.194 1.00 97.19 100 LEU A CA 1
ATOM 801 C C . LEU A 1 100 ? 3.863 2.796 11.571 1.00 97.19 100 LEU A C 1
ATOM 803 O O . LEU A 1 100 ? 2.712 3.141 11.832 1.00 97.19 100 LEU A O 1
ATOM 807 N N . ARG A 1 101 ? 4.652 2.223 12.487 1.00 97.38 101 ARG A N 1
ATOM 808 C CA . ARG A 1 101 ? 4.218 1.982 13.868 1.00 97.38 101 ARG A CA 1
ATOM 809 C C . ARG A 1 101 ? 3.735 3.267 14.544 1.00 97.38 101 ARG A C 1
ATOM 811 O O . ARG A 1 101 ? 2.672 3.248 15.163 1.00 97.38 101 ARG A O 1
ATOM 818 N N . GLU A 1 102 ? 4.470 4.370 14.422 1.00 98.00 102 GLU A N 1
ATOM 819 C CA . GLU A 1 102 ? 4.071 5.655 15.014 1.00 98.00 102 GLU A CA 1
ATOM 820 C C . GLU A 1 102 ? 2.773 6.197 14.395 1.00 98.00 102 GLU A C 1
ATOM 822 O O . GLU A 1 102 ? 1.866 6.616 15.120 1.00 98.00 102 GLU A O 1
ATOM 827 N N . VAL A 1 103 ? 2.618 6.101 13.070 1.00 96.62 103 VAL A N 1
ATOM 828 C CA . VAL A 1 103 ? 1.377 6.480 12.370 1.00 96.62 103 VAL A CA 1
ATOM 829 C C . VAL A 1 103 ? 0.171 5.681 12.883 1.00 96.62 103 VAL A C 1
ATOM 831 O O . VAL A 1 103 ? -0.902 6.255 13.102 1.00 96.62 103 VAL A O 1
ATOM 834 N N . LEU A 1 104 ? 0.337 4.374 13.107 1.00 95.69 104 LEU A N 1
ATOM 835 C CA . LEU A 1 104 ? -0.713 3.485 13.615 1.00 95.69 104 LEU A CA 1
ATOM 836 C C . LEU A 1 104 ? -1.036 3.744 15.095 1.00 95.69 104 LEU A C 1
ATOM 838 O O . LEU A 1 104 ? -2.202 3.733 15.496 1.00 95.69 104 LEU A O 1
ATOM 842 N N . LEU A 1 105 ? -0.023 4.025 15.919 1.00 95.38 105 LEU A N 1
ATOM 843 C CA . LEU A 1 105 ? -0.220 4.386 17.325 1.00 95.38 105 LEU A CA 1
ATOM 844 C C . LEU A 1 105 ? -0.948 5.722 17.486 1.00 95.38 105 LEU A C 1
ATOM 846 O O . LEU A 1 105 ? -1.751 5.869 18.409 1.00 95.38 105 LEU A O 1
ATOM 850 N N . LEU A 1 106 ? -0.716 6.682 16.589 1.00 96.56 106 LEU A N 1
ATOM 851 C CA . LEU A 1 106 ? -1.480 7.927 16.563 1.00 96.56 106 LEU A CA 1
ATOM 852 C C . LEU A 1 106 ? -2.951 7.673 16.229 1.00 96.56 106 LEU A C 1
ATOM 854 O O . LEU A 1 106 ? -3.814 8.208 16.921 1.00 96.56 106 LEU A O 1
ATOM 858 N N . ALA A 1 107 ? -3.254 6.791 15.271 1.00 96.31 107 ALA A N 1
ATOM 859 C CA . ALA A 1 107 ? -4.634 6.443 14.923 1.00 96.31 107 ALA A CA 1
ATOM 860 C C . ALA A 1 107 ? -5.427 5.902 16.131 1.00 96.31 107 ALA A C 1
ATOM 862 O O . ALA A 1 107 ? -6.599 6.241 16.320 1.00 96.31 107 ALA A O 1
ATOM 863 N N . ARG A 1 108 ? -4.760 5.141 17.014 1.00 94.38 108 ARG A N 1
ATOM 864 C CA . ARG A 1 108 ? -5.347 4.628 18.263 1.00 94.38 108 ARG A CA 1
ATOM 865 C C . ARG A 1 108 ? -5.904 5.740 19.157 1.00 94.38 108 ARG A C 1
ATOM 867 O O . ARG A 1 108 ? -6.954 5.552 19.766 1.00 94.38 108 ARG A O 1
ATOM 874 N N . LYS A 1 109 ? -5.238 6.901 19.230 1.00 95.38 109 LYS A N 1
ATOM 875 C CA . LYS A 1 109 ? -5.690 8.049 20.045 1.00 95.38 109 LYS A CA 1
ATOM 876 C C . LYS A 1 109 ? -7.045 8.595 19.588 1.00 95.38 109 LYS A C 1
ATOM 878 O O . LYS A 1 109 ? -7.762 9.190 20.384 1.00 95.38 109 LYS A O 1
ATOM 883 N N . TYR A 1 110 ? -7.400 8.361 18.327 1.00 96.94 110 TYR A N 1
ATOM 884 C CA . TYR A 1 110 ? -8.633 8.835 17.704 1.00 96.94 110 TYR A CA 1
ATOM 885 C C . TYR A 1 110 ? -9.722 7.761 17.613 1.00 96.94 110 TYR A C 1
ATOM 887 O O . TYR A 1 110 ? -10.747 7.990 16.973 1.00 96.94 110 TYR A O 1
ATOM 895 N N . GLY A 1 111 ? -9.544 6.603 18.259 1.00 95.44 111 GLY A N 1
ATOM 896 C CA . GLY A 1 111 ? -10.558 5.545 18.237 1.00 95.44 111 GLY A CA 1
ATOM 897 C C . GLY A 1 111 ? -10.636 4.795 16.905 1.00 95.44 111 GLY A C 1
ATOM 898 O O . GLY A 1 111 ? -11.679 4.227 16.599 1.00 95.44 111 GLY A O 1
ATOM 899 N N . MET A 1 112 ? -9.562 4.802 16.108 1.00 96.88 112 MET A N 1
ATOM 900 C CA . MET A 1 112 ? -9.541 4.162 14.792 1.00 96.88 112 MET A CA 1
ATOM 901 C C . MET A 1 112 ? -9.112 2.694 14.885 1.00 96.88 112 MET A C 1
ATOM 903 O O . MET A 1 112 ? -7.987 2.391 15.286 1.00 96.88 112 MET A O 1
ATOM 907 N N . TYR A 1 113 ? -9.979 1.789 14.442 1.00 97.06 113 TYR A N 1
ATOM 908 C CA . TYR A 1 113 ? -9.614 0.435 14.040 1.00 97.06 113 TYR A CA 1
ATOM 909 C C . TYR A 1 113 ? -8.818 0.480 12.738 1.00 97.06 113 TYR A C 1
ATOM 911 O O . TYR A 1 113 ? -9.135 1.249 11.828 1.00 97.06 113 TYR A O 1
ATOM 919 N N . ILE A 1 114 ? -7.798 -0.366 12.632 1.00 96.44 114 ILE A N 1
ATOM 920 C CA . ILE A 1 114 ? -6.954 -0.448 11.444 1.00 96.44 114 ILE A CA 1
ATOM 921 C C . ILE A 1 114 ? -7.067 -1.839 10.835 1.00 96.44 114 ILE A C 1
ATOM 923 O O . ILE A 1 114 ? -6.771 -2.837 11.487 1.00 96.44 114 ILE A O 1
ATOM 927 N N . TYR A 1 115 ? -7.438 -1.881 9.561 1.00 95.38 115 TYR A N 1
ATOM 928 C CA . TYR A 1 115 ? -7.266 -3.037 8.698 1.00 95.38 115 TYR A CA 1
ATOM 929 C C . TYR A 1 115 ? -6.029 -2.797 7.833 1.00 95.38 115 TYR A C 1
ATOM 931 O O . TYR A 1 115 ? -6.046 -1.934 6.956 1.00 95.38 115 TYR A O 1
ATOM 939 N N . ILE A 1 116 ? -4.946 -3.521 8.122 1.00 96.81 116 ILE A N 1
ATOM 940 C CA . ILE A 1 116 ? -3.728 -3.478 7.313 1.00 96.81 116 ILE A CA 1
ATOM 941 C C . ILE A 1 116 ? -4.006 -4.161 5.978 1.00 96.81 116 ILE A C 1
ATOM 943 O O . ILE A 1 116 ? -4.420 -5.318 5.937 1.00 96.81 116 ILE A O 1
ATOM 947 N N . ASP A 1 117 ? -3.753 -3.432 4.901 1.00 97.81 117 ASP A N 1
ATOM 948 C CA . ASP A 1 117 ? -3.979 -3.861 3.531 1.00 97.81 117 ASP A CA 1
ATOM 949 C C . ASP A 1 117 ? -2.643 -3.947 2.787 1.00 97.81 117 ASP A C 1
ATOM 951 O O . ASP A 1 117 ? -2.118 -2.904 2.394 1.00 97.81 117 ASP A O 1
ATOM 955 N N . PRO A 1 118 ? -2.086 -5.159 2.598 1.00 96.56 118 PRO A N 1
ATOM 956 C CA . PRO A 1 118 ? -0.957 -5.412 1.706 1.00 96.56 118 PRO A CA 1
ATOM 957 C C . PRO A 1 118 ? -1.377 -5.151 0.252 1.00 96.56 118 PRO A C 1
ATOM 959 O O . PRO A 1 118 ? -1.824 -6.042 -0.472 1.00 96.56 118 PRO A O 1
ATOM 962 N N . HIS A 1 119 ? -1.315 -3.886 -0.138 1.00 97.81 119 HIS A N 1
ATOM 963 C CA . HIS A 1 119 ? -1.894 -3.362 -1.356 1.00 97.81 119 HIS A CA 1
ATOM 964 C C . HIS A 1 119 ? -1.021 -3.662 -2.572 1.00 97.81 119 HIS A C 1
ATOM 966 O O . HIS A 1 119 ? 0.209 -3.610 -2.500 1.00 97.81 119 HIS A O 1
ATOM 972 N N . GLN A 1 120 ? -1.682 -3.940 -3.693 1.00 96.75 120 GLN A N 1
ATOM 973 C CA . GLN A 1 120 ? -1.076 -3.951 -5.016 1.00 96.75 120 GLN A CA 1
ATOM 974 C C . GLN A 1 120 ? -2.134 -3.624 -6.068 1.00 96.75 120 GLN A C 1
ATOM 976 O O . GLN A 1 120 ? -3.284 -4.056 -5.945 1.00 96.75 120 GLN A O 1
ATOM 981 N N . ASP A 1 121 ? -1.707 -2.944 -7.123 1.00 96.12 121 ASP A N 1
ATOM 982 C CA . ASP A 1 121 ? -2.410 -2.854 -8.397 1.00 96.12 121 ASP A CA 1
ATOM 983 C C . ASP A 1 121 ? -1.430 -3.251 -9.497 1.00 96.12 121 ASP A C 1
ATOM 985 O O . ASP A 1 121 ? -0.316 -2.738 -9.555 1.00 96.12 121 ASP A O 1
ATOM 989 N N . VAL A 1 122 ? -1.848 -4.149 -10.394 1.00 97.19 122 VAL A N 1
ATOM 990 C CA . VAL A 1 122 ? -1.031 -4.637 -11.523 1.00 97.19 122 VAL A CA 1
ATOM 991 C C . VAL A 1 122 ? 0.417 -4.960 -11.128 1.00 97.19 122 VAL A C 1
ATOM 993 O O . VAL A 1 122 ? 1.354 -4.621 -11.849 1.00 97.19 122 VAL A O 1
ATOM 996 N N . TRP A 1 123 ? 0.583 -5.654 -9.999 1.00 97.31 123 TRP A N 1
ATOM 997 C CA . TRP A 1 123 ? 1.836 -6.166 -9.440 1.00 97.31 123 TRP A CA 1
ATOM 998 C C . TRP A 1 123 ? 2.809 -5.132 -8.857 1.00 97.31 123 TRP A C 1
ATOM 1000 O O . TRP A 1 123 ? 3.237 -5.302 -7.722 1.00 97.31 123 TRP A O 1
ATOM 1010 N N . SER A 1 124 ? 3.229 -4.118 -9.613 1.00 96.94 124 SER A N 1
ATOM 1011 C CA . SER A 1 124 ? 4.316 -3.205 -9.233 1.00 96.94 124 SER A CA 1
ATOM 1012 C C . SER A 1 124 ? 4.240 -1.888 -10.006 1.00 96.94 124 SER A C 1
ATOM 1014 O O . SER A 1 124 ? 3.664 -1.815 -11.096 1.00 96.94 124 SER A O 1
ATOM 1016 N N . ARG A 1 125 ? 4.918 -0.845 -9.514 1.00 95.31 125 ARG A N 1
ATOM 1017 C CA . ARG A 1 125 ? 5.100 0.412 -10.265 1.00 95.31 125 ARG A CA 1
ATOM 1018 C C . ARG A 1 125 ? 5.825 0.223 -11.593 1.00 95.31 125 ARG A C 1
ATOM 1020 O O . ARG A 1 125 ? 5.537 0.923 -12.559 1.00 95.31 125 ARG A O 1
ATOM 1027 N N . TRP A 1 126 ? 6.674 -0.797 -11.685 1.00 95.94 126 TRP A N 1
ATOM 1028 C CA . TRP A 1 126 ? 7.372 -1.174 -12.918 1.00 95.94 126 TRP A CA 1
ATOM 1029 C C . TRP A 1 126 ? 6.464 -1.840 -13.956 1.00 95.94 126 TRP A C 1
ATOM 1031 O O . TRP A 1 126 ? 6.836 -1.968 -15.118 1.00 95.94 126 TRP A O 1
ATOM 1041 N N . THR A 1 127 ? 5.250 -2.217 -13.558 1.00 97.12 127 THR A N 1
ATOM 1042 C CA . THR A 1 127 ? 4.189 -2.734 -14.429 1.00 97.12 127 THR A CA 1
ATOM 1043 C C . THR A 1 127 ? 2.987 -1.791 -14.516 1.00 97.12 127 THR A C 1
ATOM 1045 O O . THR A 1 127 ? 1.942 -2.176 -15.037 1.00 97.12 127 THR A O 1
ATOM 1048 N N . GLY A 1 128 ? 3.144 -0.538 -14.073 1.00 94.56 128 GLY A N 1
ATOM 1049 C CA . GLY A 1 128 ? 2.153 0.530 -14.213 1.00 94.56 128 GLY A CA 1
ATOM 1050 C C . GLY A 1 128 ? 1.150 0.641 -13.063 1.00 94.56 128 GLY A C 1
ATOM 1051 O O . GLY A 1 128 ? 0.098 1.246 -13.262 1.00 94.56 128 GLY A O 1
ATOM 1052 N N . GLY A 1 129 ? 1.453 0.066 -11.896 1.00 95.12 129 GLY A N 1
ATOM 1053 C CA . GLY A 1 129 ? 0.637 0.181 -10.682 1.00 95.12 129 GLY A CA 1
ATOM 1054 C C . GLY A 1 129 ? 1.484 0.290 -9.419 1.00 95.12 129 GLY A C 1
ATOM 1055 O O . GLY A 1 129 ? 2.268 1.226 -9.304 1.00 95.12 129 GLY A O 1
ATOM 1056 N N . ASP A 1 130 ? 1.320 -0.628 -8.468 1.00 96.25 130 ASP A N 1
ATOM 1057 C CA . ASP A 1 130 ? 2.022 -0.632 -7.180 1.00 96.25 130 ASP A CA 1
ATOM 1058 C C . ASP A 1 130 ? 2.000 -2.019 -6.523 1.00 96.25 130 ASP A C 1
ATOM 1060 O O . ASP A 1 130 ? 1.290 -2.913 -6.978 1.00 96.25 130 ASP A O 1
ATOM 1064 N N . GLY A 1 131 ? 2.783 -2.203 -5.458 1.00 97.12 131 GLY A N 1
ATOM 1065 C CA . GLY A 1 131 ? 2.784 -3.437 -4.676 1.00 97.12 131 GLY A CA 1
ATOM 1066 C C . GLY A 1 131 ? 4.181 -3.998 -4.477 1.00 97.12 131 GLY A C 1
ATOM 1067 O O . GLY A 1 131 ? 4.848 -3.646 -3.510 1.00 97.12 131 GLY A O 1
ATOM 1068 N N . ALA A 1 132 ? 4.609 -4.890 -5.364 1.00 97.88 132 ALA A N 1
ATOM 1069 C CA . ALA A 1 132 ? 5.861 -5.628 -5.275 1.00 97.88 132 ALA A CA 1
ATOM 1070 C C . ALA A 1 132 ? 7.097 -4.779 -5.647 1.00 97.88 132 ALA A C 1
ATOM 1072 O O . ALA A 1 132 ? 7.041 -3.978 -6.591 1.00 97.88 132 ALA A O 1
ATOM 1073 N N . PRO A 1 133 ? 8.233 -4.977 -4.951 1.00 97.44 133 PRO A N 1
ATOM 1074 C CA . PRO A 1 133 ? 9.482 -4.275 -5.229 1.00 97.44 133 PRO A CA 1
ATOM 1075 C C . PRO A 1 133 ? 10.144 -4.723 -6.536 1.00 97.44 133 PRO A C 1
ATOM 1077 O O . PRO A 1 133 ? 9.912 -5.828 -7.034 1.00 97.44 133 PRO A O 1
ATOM 1080 N N . LEU A 1 134 ? 11.019 -3.861 -7.069 1.00 96.38 134 LEU A N 1
ATOM 1081 C CA . LEU A 1 134 ? 11.762 -4.085 -8.318 1.00 96.38 134 LEU A CA 1
ATOM 1082 C C . LEU A 1 134 ? 12.513 -5.422 -8.338 1.00 96.38 134 LEU A C 1
ATOM 1084 O O . LEU A 1 134 ? 12.498 -6.117 -9.355 1.00 96.38 134 LEU A O 1
ATOM 1088 N N . TRP A 1 135 ? 13.162 -5.778 -7.226 1.00 96.94 135 TRP A N 1
ATOM 1089 C CA . TRP A 1 135 ? 14.025 -6.959 -7.160 1.00 96.94 135 TRP A CA 1
ATOM 1090 C C . TRP A 1 135 ? 13.273 -8.249 -7.508 1.00 96.94 135 TRP A C 1
ATOM 1092 O O . TRP A 1 135 ? 13.857 -9.132 -8.122 1.00 96.94 135 TRP A O 1
ATOM 1102 N N . THR A 1 136 ? 11.956 -8.317 -7.263 1.00 96.69 136 THR A N 1
ATOM 1103 C CA . THR A 1 136 ? 11.136 -9.487 -7.632 1.00 96.69 136 THR A CA 1
ATOM 1104 C C . THR A 1 136 ? 11.185 -9.795 -9.127 1.00 96.69 136 THR A C 1
ATOM 1106 O O . THR A 1 136 ? 11.147 -10.955 -9.523 1.00 96.69 136 THR A O 1
ATOM 1109 N N . MET A 1 137 ? 11.278 -8.764 -9.970 1.00 96.75 137 MET A N 1
ATOM 1110 C CA . MET A 1 137 ? 11.379 -8.913 -11.421 1.00 96.75 137 MET A CA 1
ATOM 1111 C C . MET A 1 137 ? 12.814 -9.214 -11.852 1.00 96.75 137 MET A C 1
ATOM 1113 O O . MET A 1 137 ? 13.033 -10.057 -12.723 1.00 96.75 137 MET A O 1
ATOM 1117 N N . VAL A 1 138 ? 13.783 -8.525 -11.243 1.00 96.69 138 VAL A N 1
ATOM 1118 C CA . VAL A 1 138 ? 15.208 -8.667 -11.573 1.00 96.69 138 VAL A CA 1
ATOM 1119 C C . VAL A 1 138 ? 15.711 -10.071 -11.235 1.00 96.69 138 VAL A C 1
ATOM 1121 O O . VAL A 1 138 ? 16.416 -10.666 -12.048 1.00 96.69 138 VAL A O 1
ATOM 1124 N N . ASP A 1 139 ? 15.276 -10.647 -10.114 1.00 95.06 139 ASP A N 1
ATOM 1125 C CA . ASP A 1 139 ? 15.628 -12.012 -9.700 1.00 95.06 139 ASP A CA 1
ATOM 1126 C C . ASP A 1 139 ? 15.144 -13.079 -10.693 1.00 95.06 139 ASP A C 1
ATOM 1128 O O . ASP A 1 139 ? 15.750 -14.140 -10.832 1.00 95.06 139 ASP A O 1
ATOM 1132 N N . LEU A 1 140 ? 14.077 -12.785 -11.440 1.00 94.19 140 LEU A N 1
ATOM 1133 C CA . LEU A 1 140 ? 13.555 -13.642 -12.506 1.00 94.19 140 LEU A CA 1
ATOM 1134 C C . LEU A 1 140 ? 14.216 -13.382 -13.869 1.00 94.19 140 LEU A C 1
ATOM 1136 O O . LEU A 1 140 ? 13.815 -13.968 -14.876 1.00 94.19 140 LEU A O 1
ATOM 1140 N N . GLY A 1 141 ? 15.211 -12.495 -13.923 1.00 96.62 141 GLY A N 1
ATOM 1141 C CA . GLY A 1 141 ? 15.904 -12.106 -15.149 1.00 96.62 141 GLY A CA 1
ATOM 1142 C C . GLY A 1 141 ? 15.104 -11.158 -16.044 1.00 96.62 141 GLY A C 1
ATOM 1143 O O . GLY A 1 141 ? 15.464 -10.968 -17.208 1.00 96.62 141 GLY A O 1
ATOM 1144 N N . LEU A 1 142 ? 14.021 -10.557 -15.539 1.00 97.31 142 LEU A N 1
ATOM 1145 C CA . LEU A 1 142 ? 13.303 -9.518 -16.272 1.00 97.31 142 LEU A CA 1
ATOM 1146 C C . LEU A 1 142 ? 14.067 -8.195 -16.188 1.00 97.31 142 LEU A C 1
ATOM 1148 O O . LEU A 1 142 ? 14.630 -7.844 -15.156 1.00 97.31 142 LEU A O 1
ATOM 1152 N N . ASN A 1 143 ? 14.030 -7.429 -17.279 1.00 96.94 143 ASN A N 1
ATOM 1153 C CA . ASN A 1 143 ? 14.588 -6.083 -17.333 1.00 96.94 143 ASN A CA 1
ATOM 1154 C C . ASN A 1 143 ? 13.470 -5.056 -17.603 1.00 96.94 143 ASN A C 1
ATOM 1156 O O . ASN A 1 143 ? 13.092 -4.872 -18.770 1.00 96.94 143 ASN A O 1
ATOM 1160 N N . PRO A 1 144 ? 12.939 -4.395 -16.554 1.00 95.88 144 PRO A N 1
ATOM 1161 C CA . PRO A 1 144 ? 11.875 -3.402 -16.686 1.00 95.88 144 PRO A CA 1
ATOM 1162 C C . PRO A 1 144 ? 12.200 -2.200 -17.579 1.00 95.88 144 PRO A C 1
ATOM 1164 O O . PRO A 1 144 ? 11.278 -1.650 -18.183 1.00 95.88 144 PRO A O 1
ATOM 1167 N N . ASP A 1 145 ? 13.475 -1.844 -17.769 1.00 95.06 145 ASP A N 1
ATOM 1168 C CA . ASP A 1 145 ? 13.871 -0.743 -18.666 1.00 95.06 145 ASP A CA 1
ATOM 1169 C C . ASP A 1 145 ? 13.430 -1.001 -20.118 1.00 95.06 145 ASP A C 1
ATOM 1171 O O . ASP A 1 145 ? 13.153 -0.079 -20.886 1.00 95.06 145 ASP A O 1
ATOM 1175 N N . ASN A 1 146 ? 13.286 -2.276 -20.493 1.00 96.69 146 ASN A N 1
ATOM 1176 C CA . ASN A 1 146 ? 12.846 -2.683 -21.823 1.00 96.69 146 ASN A CA 1
ATOM 1177 C C . ASN A 1 146 ? 11.325 -2.855 -21.942 1.00 96.69 146 ASN A C 1
ATOM 1179 O O . ASN A 1 146 ? 10.824 -3.164 -23.031 1.00 96.69 146 ASN A O 1
ATOM 1183 N N . PHE A 1 147 ? 10.547 -2.678 -20.872 1.00 97.12 147 PHE A N 1
ATOM 1184 C CA . PHE A 1 147 ? 9.109 -2.959 -20.915 1.00 97.12 147 PHE A CA 1
ATOM 1185 C C . PHE A 1 147 ? 8.346 -2.021 -21.852 1.00 97.12 147 PHE A C 1
ATOM 1187 O O . PHE A 1 147 ? 7.424 -2.465 -22.538 1.00 97.12 147 PHE A O 1
ATOM 1194 N N . ALA A 1 148 ? 8.760 -0.758 -21.962 1.00 95.62 148 ALA A N 1
ATOM 1195 C CA . ALA A 1 148 ? 8.113 0.210 -22.844 1.00 95.62 148 ALA A CA 1
ATOM 1196 C C . ALA A 1 148 ? 8.325 -0.100 -24.338 1.00 95.62 148 ALA A C 1
ATOM 1198 O O . ALA A 1 148 ? 7.391 0.031 -25.144 1.00 95.62 148 ALA A O 1
ATOM 1199 N N . VAL A 1 149 ? 9.535 -0.538 -24.716 1.00 96.19 149 VAL A N 1
ATOM 1200 C CA . VAL A 1 149 ? 9.870 -0.892 -26.107 1.00 96.19 149 VAL A CA 1
ATOM 1201 C C . VAL A 1 149 ? 9.277 -2.246 -26.498 1.00 96.19 149 VAL A C 1
ATOM 1203 O O . VAL A 1 149 ? 8.724 -2.379 -27.586 1.00 96.19 149 VAL A O 1
ATOM 1206 N N . THR A 1 150 ? 9.286 -3.219 -25.584 1.00 96.94 150 THR A N 1
ATOM 1207 C CA . THR A 1 150 ? 8.696 -4.555 -25.799 1.00 96.94 150 THR A CA 1
ATOM 1208 C C . THR A 1 150 ? 7.181 -4.598 -25.602 1.00 96.94 150 THR A C 1
ATOM 1210 O O . THR A 1 150 ? 6.548 -5.601 -25.920 1.00 96.94 150 THR A O 1
ATOM 1213 N N . LYS A 1 151 ? 6.582 -3.521 -25.075 1.00 96.12 151 LYS A N 1
ATOM 1214 C CA . LYS A 1 151 ? 5.167 -3.445 -24.668 1.00 96.12 151 LYS A CA 1
ATOM 1215 C C . LYS A 1 151 ? 4.784 -4.438 -23.563 1.00 96.12 151 LYS A C 1
ATOM 1217 O O . LYS A 1 151 ? 3.597 -4.730 -23.395 1.00 96.12 151 LYS A O 1
ATOM 1222 N N . ALA A 1 152 ? 5.761 -4.908 -22.785 1.00 97.56 152 ALA A N 1
ATOM 1223 C CA . ALA A 1 152 ? 5.552 -5.800 -21.646 1.00 97.56 152 ALA A CA 1
ATOM 1224 C C . ALA A 1 152 ? 4.827 -5.127 -20.468 1.00 97.56 152 ALA A C 1
ATOM 1226 O O . ALA A 1 152 ? 4.197 -5.825 -19.675 1.00 97.56 152 ALA A O 1
ATOM 1227 N N . ALA A 1 153 ? 4.865 -3.797 -20.386 1.00 97.38 153 ALA A N 1
ATOM 1228 C CA . ALA A 1 153 ? 4.046 -2.988 -19.490 1.00 97.38 153 ALA A CA 1
ATOM 1229 C C . ALA A 1 153 ? 3.800 -1.599 -20.094 1.00 97.38 153 ALA A C 1
ATOM 1231 O O . ALA A 1 153 ? 4.519 -1.152 -20.990 1.00 97.38 153 ALA A O 1
ATOM 1232 N N . LEU A 1 154 ? 2.762 -0.928 -19.609 1.00 95.44 154 LEU A N 1
ATOM 1233 C CA . LEU A 1 154 ? 2.421 0.447 -19.934 1.00 95.44 154 LEU A CA 1
ATOM 1234 C C . LEU A 1 154 ? 2.443 1.274 -18.648 1.00 95.44 154 LEU A C 1
ATOM 1236 O O . LEU A 1 154 ? 1.509 1.211 -17.850 1.00 95.44 154 LEU A O 1
ATOM 1240 N N . CYS A 1 155 ? 3.505 2.049 -18.465 1.00 94.00 155 CYS A N 1
ATOM 1241 C CA . CYS A 1 155 ? 3.707 2.892 -17.291 1.00 94.00 155 CYS A CA 1
ATOM 1242 C C . CYS A 1 155 ? 3.638 4.365 -17.696 1.00 94.00 155 CYS A C 1
ATOM 1244 O O . CYS A 1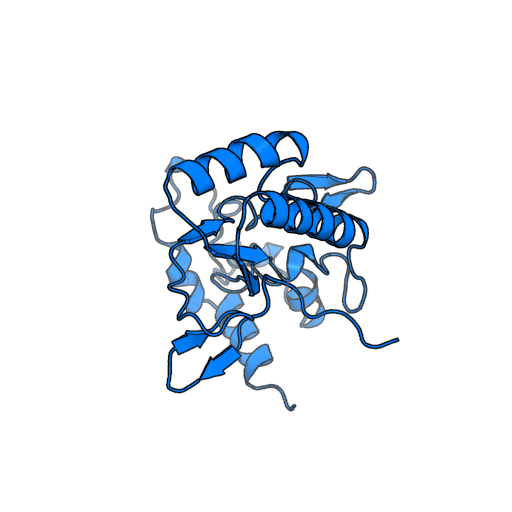 155 ? 4.070 4.718 -18.794 1.00 94.00 155 CYS A O 1
ATOM 1246 N N . GLN A 1 156 ? 3.121 5.219 -16.811 1.00 90.75 156 GLN A N 1
ATOM 1247 C CA . GLN A 1 156 ? 3.036 6.660 -17.062 1.00 90.75 156 GLN A CA 1
ATOM 1248 C C . GLN A 1 156 ? 4.428 7.265 -17.310 1.00 90.75 156 GLN A C 1
ATOM 1250 O O . GLN A 1 156 ? 4.617 7.982 -18.289 1.00 90.75 156 GLN A O 1
ATOM 1255 N N . ASP A 1 157 ? 5.415 6.877 -16.500 1.00 88.81 157 ASP A N 1
ATOM 1256 C CA . ASP A 1 157 ? 6.788 7.397 -16.558 1.00 88.81 157 ASP A CA 1
ATOM 1257 C C . ASP A 1 157 ? 7.530 7.032 -17.855 1.00 88.81 157 ASP A C 1
ATOM 1259 O O . ASP A 1 157 ? 8.470 7.715 -18.255 1.00 88.81 157 ASP A O 1
ATOM 1263 N N . THR A 1 158 ? 7.099 5.970 -18.543 1.00 92.25 158 THR A N 1
ATOM 1264 C CA . THR A 1 158 ? 7.744 5.458 -19.764 1.00 92.25 158 THR A CA 1
ATOM 1265 C C . THR A 1 158 ? 6.861 5.568 -21.007 1.00 92.25 158 THR A C 1
ATOM 1267 O O . THR A 1 158 ? 7.226 5.051 -22.063 1.00 92.25 158 THR A O 1
ATOM 1270 N N . PHE A 1 159 ? 5.675 6.177 -20.903 1.00 89.81 159 PHE A N 1
ATOM 1271 C CA . PHE A 1 159 ? 4.742 6.308 -22.029 1.00 89.81 159 PHE A CA 1
ATOM 1272 C C . PHE A 1 159 ? 5.297 7.213 -23.137 1.00 89.81 159 PHE A C 1
ATOM 1274 O O . PHE A 1 159 ? 5.013 6.999 -24.316 1.00 89.81 159 PHE A O 1
ATOM 1281 N N . GLY A 1 160 ? 6.137 8.179 -22.753 1.00 85.56 160 GLY A N 1
ATOM 1282 C CA . GLY A 1 160 ? 6.576 9.267 -23.619 1.00 85.56 160 GLY A CA 1
ATOM 1283 C C . GLY A 1 160 ? 5.492 10.336 -23.783 1.00 85.56 160 GLY A C 1
ATOM 1284 O O . GLY A 1 160 ? 4.346 10.150 -23.384 1.00 85.56 160 GLY A O 1
ATOM 1285 N N . GLY A 1 161 ? 5.858 11.477 -24.366 1.00 86.88 161 GLY A N 1
ATOM 1286 C CA . GLY A 1 161 ? 4.944 12.615 -24.489 1.00 86.88 161 GLY A CA 1
ATOM 1287 C C . GLY A 1 161 ? 4.732 13.351 -23.165 1.00 86.88 161 GLY A C 1
ATOM 1288 O O . GLY A 1 161 ? 5.568 13.283 -22.260 1.00 86.88 161 GLY A O 1
ATOM 1289 N N . LYS A 1 162 ? 3.642 14.111 -23.074 1.00 89.31 162 LYS A N 1
ATOM 1290 C CA . LYS A 1 162 ? 3.281 14.830 -21.851 1.00 89.31 162 LYS A CA 1
ATOM 1291 C C . LYS A 1 162 ? 2.451 13.927 -20.933 1.00 89.31 162 LYS A C 1
ATOM 1293 O O . LYS A 1 162 ? 1.736 13.060 -21.433 1.00 89.31 162 LYS A O 1
ATOM 1298 N N . PRO A 1 163 ? 2.460 14.144 -19.606 1.00 86.12 163 PRO A N 1
ATOM 1299 C CA . PRO A 1 163 ? 1.625 13.376 -18.681 1.00 86.12 163 PRO A CA 1
ATOM 1300 C C . PRO A 1 163 ? 0.135 13.357 -19.056 1.00 86.12 163 PRO A C 1
ATOM 1302 O O . PRO A 1 163 ? -0.542 12.360 -18.815 1.00 86.12 163 PRO A O 1
ATOM 1305 N N . GLU A 1 164 ? -0.373 14.428 -19.673 1.00 90.62 164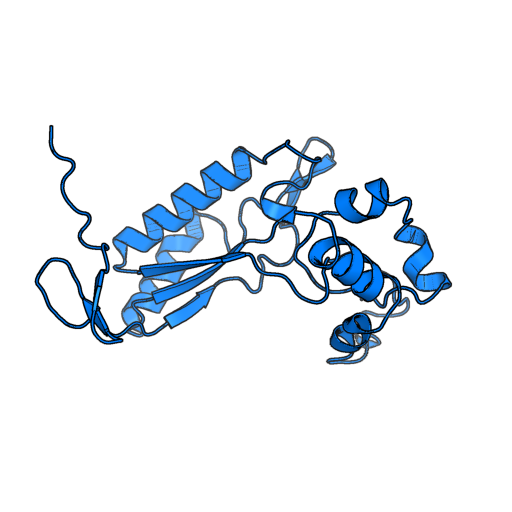 GLU A N 1
ATOM 1306 C CA . GLU A 1 164 ? -1.773 14.533 -20.104 1.00 90.62 164 GLU A CA 1
ATOM 1307 C C . GLU A 1 164 ? -2.121 13.622 -21.292 1.00 90.62 164 GLU A C 1
ATOM 1309 O O . GLU A 1 164 ? -3.299 13.333 -21.509 1.00 90.62 164 GLU A O 1
ATOM 1314 N N . ASP A 1 165 ? -1.114 13.154 -22.036 1.00 90.62 165 ASP A N 1
ATOM 1315 C CA . ASP A 1 165 ? -1.288 12.247 -23.171 1.00 90.62 165 ASP A CA 1
ATOM 1316 C C . ASP A 1 165 ? -1.520 10.796 -22.709 1.00 90.62 165 ASP A C 1
ATOM 1318 O O . ASP A 1 165 ? -1.997 9.968 -23.491 1.00 90.62 165 ASP A O 1
ATOM 1322 N N . PHE A 1 166 ? -1.210 10.471 -21.444 1.00 92.19 166 PHE A N 1
ATOM 1323 C CA . PHE A 1 166 ? -1.420 9.135 -20.890 1.00 92.19 166 PHE A CA 1
ATOM 1324 C C . PHE A 1 166 ? -2.924 8.825 -20.792 1.00 92.19 166 PHE A C 1
ATOM 1326 O O . PHE A 1 166 ? -3.654 9.515 -20.069 1.00 92.19 166 PHE A O 1
ATOM 1333 N N . PRO A 1 167 ? -3.433 7.785 -21.483 1.00 92.31 167 PRO A N 1
ATOM 1334 C CA . PRO A 1 167 ? -4.866 7.538 -21.525 1.00 92.31 167 PRO A CA 1
ATOM 1335 C C . PRO A 1 167 ? -5.443 7.231 -20.140 1.00 92.31 167 PRO A C 1
ATOM 1337 O O . PRO A 1 167 ? -4.957 6.373 -19.400 1.00 92.31 167 PRO A O 1
ATOM 1340 N N . LYS A 1 168 ? -6.533 7.917 -19.788 1.00 91.38 168 LYS A N 1
ATOM 1341 C CA . LYS A 1 168 ? -7.211 7.713 -18.503 1.00 91.38 168 LYS A CA 1
ATOM 1342 C C . LYS A 1 168 ? -7.683 6.264 -18.368 1.00 91.38 168 LYS A C 1
ATOM 1344 O O . LYS A 1 168 ? -8.239 5.703 -19.306 1.00 91.38 168 LYS A O 1
ATOM 1349 N N . MET A 1 169 ? -7.510 5.691 -17.175 1.00 89.88 169 MET A N 1
ATOM 1350 C CA . MET A 1 169 ? -7.966 4.335 -16.826 1.00 89.88 169 MET A CA 1
ATOM 1351 C C . MET A 1 169 ? -7.409 3.211 -17.718 1.00 89.88 169 MET A C 1
ATOM 1353 O O . MET A 1 169 ? -7.998 2.137 -17.784 1.00 89.88 169 MET A O 1
ATOM 1357 N N . ILE A 1 170 ? -6.264 3.417 -18.380 1.00 93.50 170 ILE A N 1
ATOM 1358 C CA . ILE A 1 170 ? -5.629 2.374 -19.201 1.00 93.50 170 ILE A CA 1
ATOM 1359 C C . ILE A 1 170 ? -4.813 1.368 -18.382 1.00 93.50 170 ILE A C 1
ATOM 1361 O O . ILE A 1 170 ? -4.555 0.261 -18.850 1.00 93.50 170 ILE A O 1
ATOM 1365 N N . TRP A 1 171 ? -4.431 1.723 -17.153 1.00 91.81 171 TRP A N 1
ATOM 1366 C CA . TRP A 1 171 ? -3.583 0.903 -16.286 1.00 91.81 171 TRP A CA 1
ATOM 1367 C C . TRP A 1 171 ? -4.086 -0.541 -16.062 1.00 91.81 171 TRP A C 1
ATOM 1369 O O . TRP A 1 171 ? -3.231 -1.426 -16.064 1.00 91.81 171 TRP A O 1
ATOM 1379 N N . PRO A 1 172 ? -5.402 -0.871 -15.988 1.00 96.12 172 PRO A N 1
ATOM 1380 C CA . PRO A 1 172 ? -5.839 -2.259 -15.799 1.00 96.12 172 PRO A CA 1
ATOM 1381 C C . PRO A 1 172 ? -5.487 -3.159 -16.985 1.00 96.12 172 PRO A C 1
ATOM 1383 O O . PRO A 1 172 ? -5.408 -4.375 -16.837 1.00 96.12 172 PRO A O 1
ATOM 1386 N N . THR A 1 173 ? -5.228 -2.584 -18.166 1.00 96.19 173 THR A N 1
ATOM 1387 C CA . THR A 1 173 ? -4.768 -3.364 -19.325 1.00 96.19 173 THR A CA 1
ATOM 1388 C C . THR A 1 173 ? -3.412 -4.025 -19.076 1.00 96.19 173 THR A C 1
ATOM 1390 O O . THR A 1 173 ? -3.105 -5.023 -19.728 1.00 96.19 173 THR A O 1
ATOM 1393 N N . ASN A 1 174 ? -2.626 -3.532 -18.108 1.00 97.69 174 ASN A N 1
ATOM 1394 C CA . ASN A 1 174 ? -1.380 -4.168 -17.693 1.00 97.69 174 ASN A CA 1
ATOM 1395 C C . ASN A 1 174 ? -1.594 -5.562 -17.097 1.00 97.69 174 ASN A C 1
ATOM 1397 O O . ASN A 1 174 ? -0.684 -6.372 -17.235 1.00 97.69 174 ASN A O 1
ATOM 1401 N N . LEU A 1 175 ? -2.777 -5.888 -16.547 1.00 97.12 175 LEU A N 1
ATOM 1402 C CA . LEU A 1 175 ? -3.081 -7.228 -16.012 1.00 97.12 175 LEU A CA 1
ATOM 1403 C C . LEU A 1 175 ? -2.803 -8.349 -17.025 1.00 97.12 175 LEU A C 1
ATOM 1405 O O . LEU A 1 175 ? -2.387 -9.437 -16.642 1.00 97.12 175 LEU A O 1
ATOM 1409 N N . PHE A 1 176 ? -3.008 -8.077 -18.317 1.00 96.56 176 PHE A N 1
ATOM 1410 C CA . PHE A 1 176 ? -2.825 -9.050 -19.398 1.00 96.56 176 PHE A CA 1
ATOM 1411 C C . PHE A 1 176 ? -1.486 -8.911 -20.127 1.00 96.56 176 PHE A C 1
ATOM 1413 O O . PHE A 1 176 ? -1.212 -9.662 -21.062 1.00 96.56 176 PHE A O 1
ATOM 1420 N N . LYS A 1 177 ? -0.656 -7.931 -19.757 1.00 97.75 177 LYS A N 1
ATOM 1421 C CA . LYS A 1 177 ? 0.649 -7.744 -20.391 1.00 97.75 177 LYS A CA 1
ATOM 1422 C C . LYS A 1 177 ? 1.691 -8.651 -19.763 1.00 97.75 177 LYS A C 1
ATOM 1424 O O . LYS A 1 177 ? 1.587 -9.031 -18.599 1.00 97.75 177 LYS A O 1
ATOM 1429 N N . PHE A 1 178 ? 2.719 -8.948 -20.555 1.00 98.19 178 PHE A N 1
ATOM 1430 C CA . PHE A 1 178 ? 3.766 -9.903 -20.212 1.00 98.19 178 PHE A CA 1
ATOM 1431 C C . PHE A 1 178 ? 4.349 -9.684 -18.810 1.00 98.19 178 PHE A C 1
ATOM 1433 O O . PHE A 1 178 ? 4.454 -10.655 -18.070 1.00 98.19 178 PHE A O 1
ATOM 1440 N N . GLY A 1 179 ? 4.663 -8.442 -18.417 1.00 97.38 179 GLY A N 1
ATOM 1441 C CA . GLY A 1 179 ? 5.248 -8.147 -17.107 1.00 97.38 179 GLY A CA 1
ATOM 1442 C C . GLY A 1 179 ? 4.353 -8.604 -15.952 1.00 97.38 179 GLY A C 1
ATOM 1443 O O . GLY A 1 179 ? 4.709 -9.522 -15.222 1.00 97.38 179 GLY A O 1
ATOM 1444 N N . CYS A 1 180 ? 3.158 -8.022 -15.815 1.00 97.81 180 CYS A N 1
ATOM 1445 C CA . CYS A 1 180 ? 2.249 -8.355 -14.713 1.00 97.81 180 CYS A CA 1
ATOM 1446 C C . CYS A 1 180 ? 1.767 -9.813 -14.772 1.00 97.81 180 CYS A C 1
ATOM 1448 O O . CYS A 1 180 ? 1.747 -10.491 -13.746 1.00 97.81 180 CYS A O 1
ATOM 1450 N N . ALA A 1 181 ? 1.386 -10.307 -15.956 1.00 97.25 181 ALA A N 1
ATOM 1451 C CA . ALA A 1 181 ? 0.839 -11.654 -16.104 1.00 97.25 181 ALA A CA 1
ATOM 1452 C C . ALA A 1 181 ? 1.871 -12.735 -15.745 1.00 97.25 181 ALA A C 1
ATOM 1454 O O . ALA A 1 181 ? 1.533 -13.710 -15.069 1.00 97.25 181 ALA A O 1
ATOM 1455 N N . THR A 1 182 ? 3.135 -12.549 -16.144 1.00 96.81 182 THR A N 1
ATOM 1456 C CA . THR A 1 182 ? 4.224 -13.480 -15.809 1.00 96.81 182 THR A CA 1
ATOM 1457 C C . THR A 1 182 ? 4.508 -13.464 -14.313 1.00 96.81 182 THR A C 1
ATOM 1459 O O . THR A 1 182 ? 4.545 -14.528 -13.699 1.00 96.81 182 THR A O 1
ATOM 1462 N N . MET A 1 183 ? 4.626 -12.278 -13.707 1.00 96.75 183 MET A N 1
ATOM 1463 C CA . MET A 1 183 ? 4.878 -12.152 -12.269 1.00 96.75 183 MET A CA 1
ATOM 1464 C C . MET A 1 183 ? 3.770 -12.793 -11.427 1.00 96.75 183 MET A C 1
ATOM 1466 O O . MET A 1 183 ? 4.053 -13.602 -10.545 1.00 96.75 183 MET A O 1
ATOM 1470 N N . ALA A 1 184 ? 2.506 -12.506 -11.752 1.00 95.31 184 ALA A N 1
ATOM 1471 C CA . ALA A 1 184 ? 1.366 -13.114 -11.074 1.00 95.31 184 ALA A CA 1
ATOM 1472 C C . ALA A 1 184 ? 1.354 -14.642 -11.241 1.00 95.31 184 ALA A C 1
ATOM 1474 O O . ALA A 1 184 ? 1.103 -15.364 -10.279 1.00 95.31 184 ALA A O 1
ATOM 1475 N N . THR A 1 185 ? 1.663 -15.145 -12.441 1.00 95.00 185 THR A N 1
ATOM 1476 C CA . THR A 1 185 ? 1.737 -16.591 -12.692 1.00 95.00 185 THR A CA 1
ATOM 1477 C C . THR A 1 185 ? 2.810 -17.240 -11.826 1.00 95.00 185 THR A C 1
ATOM 1479 O O . THR A 1 185 ? 2.527 -18.224 -11.156 1.00 95.00 185 THR A O 1
ATOM 1482 N N . LEU A 1 186 ? 4.021 -16.686 -11.793 1.00 93.81 186 LEU A N 1
ATOM 1483 C CA . LEU A 1 186 ? 5.132 -17.269 -11.039 1.00 93.81 186 LEU A CA 1
ATOM 1484 C C . LEU A 1 186 ? 4.896 -17.229 -9.527 1.00 93.81 186 LEU A C 1
ATOM 1486 O O . LEU A 1 186 ? 5.196 -18.204 -8.842 1.00 93.81 186 LEU A O 1
ATOM 1490 N N . PHE A 1 187 ? 4.307 -16.146 -9.016 1.00 93.31 187 PHE A N 1
ATOM 1491 C CA . PHE A 1 187 ? 4.003 -16.016 -7.592 1.00 93.31 187 PHE A CA 1
ATOM 1492 C C . PHE A 1 187 ? 2.932 -17.009 -7.124 1.00 93.31 187 PHE A C 1
ATOM 1494 O O . PHE A 1 187 ? 3.076 -17.615 -6.066 1.00 93.31 187 PHE A O 1
ATOM 1501 N N . TRP A 1 188 ? 1.866 -17.208 -7.909 1.00 92.00 188 TRP A N 1
ATOM 1502 C CA . TRP A 1 188 ? 0.738 -18.057 -7.503 1.00 92.00 188 TRP A CA 1
ATOM 1503 C C . TRP A 1 188 ? 0.851 -19.520 -7.939 1.00 92.00 188 TRP A C 1
ATOM 1505 O O . TRP A 1 188 ? 0.256 -20.385 -7.299 1.00 92.00 188 TRP A O 1
ATOM 1515 N N . ALA A 1 189 ? 1.579 -19.807 -9.020 1.00 90.69 189 ALA A N 1
ATOM 1516 C CA . ALA A 1 189 ? 1.787 -21.167 -9.521 1.00 90.69 189 ALA A CA 1
ATOM 1517 C C . ALA A 1 189 ? 3.067 -21.824 -8.978 1.00 90.69 189 ALA A C 1
ATOM 1519 O O . ALA A 1 189 ? 3.347 -22.975 -9.314 1.00 90.69 189 ALA A O 1
ATOM 1520 N N . GLY A 1 190 ? 3.849 -21.111 -8.161 1.00 77.56 190 GLY A N 1
ATOM 1521 C CA . GLY A 1 190 ? 5.003 -21.673 -7.469 1.00 77.56 190 GLY A CA 1
ATOM 1522 C C . GLY A 1 190 ? 4.613 -22.808 -6.515 1.00 77.56 190 GLY A C 1
ATOM 1523 O O . GLY A 1 190 ? 3.507 -22.844 -5.971 1.00 77.56 190 GLY A O 1
ATOM 1524 N N . ASN A 1 191 ? 5.536 -23.748 -6.301 1.00 76.19 191 ASN A N 1
ATOM 1525 C CA . ASN A 1 191 ? 5.377 -24.741 -5.241 1.00 76.19 191 ASN A CA 1
ATOM 1526 C C . ASN A 1 191 ? 5.431 -24.042 -3.875 1.00 76.19 191 ASN A C 1
ATOM 1528 O O . ASN A 1 191 ? 6.253 -23.148 -3.677 1.00 76.19 191 ASN A O 1
ATOM 1532 N N . LYS A 1 192 ? 4.543 -24.458 -2.967 1.00 59.22 192 LYS A N 1
ATOM 1533 C CA . LYS A 1 192 ? 4.509 -23.988 -1.576 1.00 59.22 192 LYS A CA 1
ATOM 1534 C C . LYS A 1 192 ? 5.736 -24.429 -0.791 1.00 59.22 192 LYS A C 1
ATOM 1536 O O . LYS A 1 192 ? 6.194 -25.570 -1.031 1.00 59.22 192 LYS A O 1
#

Radius of gyration: 19.53 Å; chains: 1; bounding box: 44×42×60 Å

Foldseek 3Di:
DDDDDDQLDWDDDPNFTAGPVGDTDDADEDEAFPCQQAFPQADPVGHTASQQVVHHLVCLLVVLVVCLVVVGQEYAYEHAQCNQQQVDPPDGDPVSVVSVVSSVVSNVVSNYHYDYHHDWDLCDLLQATGHDHPVLQVVVVHDSVCCLVVVQHDHLVSPDDDSVPRDPPCSNVSCPGNNSVVSVCCVVVPDD

Secondary structure (DSSP, 8-state):
-PPPPPTT--EEETTEEE-TTSPEE---EEEE-TTTTS-SEE-TTS-EE-TTSSS-GGGHHHHHHHHHHTT--EEEEEEEHHHHHSSSTT---HHHHHHHHHHHHHHHHTT-EEEEEEE-BSS-GGGTSBSS-THHHHTTT--GGGHHHHTS---GGGS-S-GGGSPTT-GGGGGGSHHHHHHHHHHHHS--

Sequence (192 aa):
MAQATSPFHLELRDGNFYDVDGNVVLLRGVNLGGSTKVPFGTSPNGQVTFVNRPFPLKDADEHYSRLQRWGFNCLRFLITWEAIEHEGPGVYDQEYLSYLREVLLLARKYGMYIYIDPHQDVWSRWTGGDGAPLWTMVDLGLNPDNFAVTKAALCQDTFGGKPEDFPKMIWPTNLFKFGCATMATLFWAGNK

InterPro domains:
  IPR001547 Glycoside hydrolase, family 5 [PF00150] (59-126)
  IPR017853 Glycoside hydrolase superfamily [SSF51445] (14-144)
  IPR052066 Glycosphingolipid Hydrolyzing Enzymes [PTHR31308] (3-192)

pLDDT: mean 93.88, std 7.68, range [41.81, 98.31]

Organism: NCBI:txid100861